Protein 3MKC (pdb70)

Secondary structure (DSSP, 8-state):
-PPP-TT-PPEEEEEEEEEEE--EEEEEEEEEETTS-EEEEEE-S-HHHHHHHHTPPP-BTTB--TTTTTTTS-TT-HHHHHH--GGGTTT--TT--HHHHH--HHHHHHHHHT-BHHHHTT--S-SEE--EEE---S-----HHHHHHHHHHHHHHHHHTT-S-EE-B--TT----HHHHHHHHHHHHHHH-SS---B-TT----HHHHHHHHHHTGGG--S-BBS-S-TT-HHHHHHHHHH-SS-BEE----HHHHHHHHHHTT--SEE---TTTTTHHHHHHHHH--GGGT-B-----S-HHHHHHHHHHHHHT--SS--EE--GGG---HHHHHSEE-PPP-BTTBEEPP-SSBT--EE-HHHHHT-

Foldseek 3Di:
DDDDQPLQAAWADWDWAWACDVVATWTWIWIAGPVGFIFIFTFDDDSVVLRVQQPDPQDDQQCHRLCVLRGGDGLLPLVVSLVSPRRNVVPLFPPVLNLLGVNSSLQRVQQSVFHESLVSLPFFPDQWAFAAEEFAFPDDVDDLVRRLVRCLVLLVVCVVLLRQHYEYEDDQPYPDDLVSVLVSLVSNLVSNDLRHAYADPANDAALVSLLVSQQVNVVSVHQAYHNSHDQVPLQSLLVSVVRHPGQYEHALTAALVVLVCSVVRSVGQEYADASSNHNHLSRLQVNQVCVVSNHFYHDDDHAQNRQLSQRSCCRNRGDDRHHYHHDPVRDDDVRNVAFKDDHFDQHSSIGGDDNGGRSPIDGDVVVRVVD

Sequence (371 aa):
SLALNPAVAPIKSIEFIPVNYQSQNTVVVKVTDENGVYGLGEADGSPDAILAYANIETEHKWLTNITEKAIGRLPIEINAIWDAYDATQWQGRGLGFALSGIDALYDLAGKQLGVPAYQLLGGTNKDKVHPYLTLYPAIPDASLDVAIKGYAPLLEKAKAHNIRAVKVCVPIKADWSTKEVAYYLRELRGILGHDTDVDYLYRFTDWYEVARLLNSIEDLELYFAEATLQHDDLSGHAKLVENTRSRICGAESTTRFEAEEWITKGKVHLLQSDYNRCGGLTELRRITEATANNVQVPHNWKTGITSAAAIHYQFAVGNAPYFEYVHPEFCDGELRKYLVTPEAELVDGGFAKPTAPGLGIDLNQEFLASL

B-factor: mean 20.24, std 7.02, range [6.52, 41.05]

Structure (mmCIF, N/CA/C/O backbone):
data_3MKC
#
_entry.id   3MKC
#
_cell.length_a   134.838
_cell.length_b   134.838
_cell.length_c   94.323
_cell.angle_alpha   90.00
_cell.angle_beta   90.00
_cell.angle_gamma   90.00
#
_symmetry.space_group_name_H-M   'I 4 2 2'
#
loop_
_entity.id
_entity.type
_entity.pdbx_description
1 polymer racemase
2 water water
#
loop_
_atom_site.group_PDB
_atom_site.id
_atom_site.type_symbol
_atom_site.label_atom_id
_atom_site.label_alt_id
_atom_site.label_comp_id
_atom_site.label_asym_id
_atom_site.label_entity_id
_atom_site.label_seq_id
_atom_site.pdbx_PDB_ins_code
_atom_site.Cartn_x
_atom_site.Cartn_y
_atom_site.Cartn_z
_atom_site.occupancy
_atom_site.B_iso_or_equiv
_atom_site.auth_seq_id
_atom_site.auth_comp_id
_atom_site.auth_asym_id
_atom_site.auth_atom_id
_atom_site.pdbx_PDB_model_num
ATOM 1 N N . SER A 1 2 ? 33.997 22.989 -15.844 1.00 29.26 2 SER A N 1
ATOM 2 C CA . SER A 1 2 ? 34.596 23.733 -14.697 1.00 27.43 2 SER A CA 1
ATOM 3 C C . SER A 1 2 ? 33.685 23.669 -13.473 1.00 27.08 2 SER A C 1
ATOM 4 O O . SER A 1 2 ? 32.462 23.549 -13.604 1.00 27.48 2 SER A O 1
ATOM 6 N N . LEU A 1 3 ? 34.275 23.742 -12.283 1.00 24.36 3 LEU A N 1
ATOM 7 C CA . LEU A 1 3 ? 33.492 23.699 -11.052 1.00 24.78 3 LEU A CA 1
ATOM 8 C C . LEU A 1 3 ? 32.476 24.843 -11.000 1.00 26.35 3 LEU A C 1
ATOM 9 O O . LEU A 1 3 ? 32.734 25.941 -11.497 1.00 27.58 3 LEU A O 1
ATOM 14 N N . ALA A 1 4 ? 31.325 24.573 -10.392 1.00 26.37 4 ALA A N 1
ATOM 15 C CA . ALA A 1 4 ? 30.231 25.539 -10.276 1.00 27.40 4 ALA A CA 1
ATOM 16 C C . ALA A 1 4 ? 30.516 26.739 -9.367 1.00 27.65 4 ALA A C 1
ATOM 17 O O . ALA A 1 4 ? 31.147 26.600 -8.321 1.00 26.81 4 ALA A O 1
ATOM 19 N N . LEU A 1 5 ? 30.039 27.915 -9.769 1.00 27.42 5 LEU A N 1
ATOM 20 C CA . LEU A 1 5 ? 30.233 29.123 -8.974 1.00 27.53 5 LEU A CA 1
ATOM 21 C C . LEU A 1 5 ? 29.163 29.209 -7.889 1.00 26.92 5 LEU A C 1
ATOM 22 O O . LEU A 1 5 ? 28.069 28.658 -8.038 1.00 28.39 5 LEU A O 1
ATOM 27 N N . ASN A 1 6 ? 29.493 29.894 -6.798 1.00 25.68 6 ASN A N 1
ATOM 28 C CA . ASN A 1 6 ? 28.591 30.060 -5.662 1.00 25.01 6 ASN A CA 1
ATOM 29 C C . ASN A 1 6 ? 27.354 30.872 -6.041 1.00 25.50 6 ASN A C 1
ATOM 30 O O . ASN A 1 6 ? 27.445 32.061 -6.332 1.00 23.85 6 ASN A O 1
ATOM 35 N N . PRO A 1 7 ? 26.174 30.240 -6.017 1.00 25.05 7 PRO A N 1
ATOM 36 C CA . PRO A 1 7 ? 24.916 30.907 -6.364 1.00 25.69 7 PRO A CA 1
ATOM 37 C C . PRO A 1 7 ? 24.552 32.057 -5.428 1.00 23.54 7 PRO A C 1
ATOM 38 O O . PRO A 1 7 ? 23.823 32.966 -5.812 1.00 24.01 7 PRO A O 1
ATOM 42 N N . ALA A 1 8 ? 25.057 31.997 -4.199 1.00 22.15 8 ALA A N 1
ATOM 43 C CA . ALA A 1 8 ? 24.780 33.008 -3.183 1.00 22.15 8 ALA A CA 1
ATOM 44 C C . ALA A 1 8 ? 25.361 34.392 -3.484 1.00 21.17 8 ALA A C 1
ATOM 45 O O . ALA A 1 8 ? 24.848 35.401 -3.004 1.00 21.37 8 ALA A O 1
ATOM 47 N N . VAL A 1 9 ? 26.434 34.448 -4.260 1.00 21.59 9 VAL A N 1
ATOM 48 C CA . VAL A 1 9 ? 27.028 35.736 -4.600 1.00 21.40 9 VAL A CA 1
ATOM 49 C C . VAL A 1 9 ? 26.171 36.330 -5.708 1.00 21.45 9 VAL A C 1
ATOM 50 O O . VAL A 1 9 ? 26.482 36.196 -6.891 1.00 22.28 9 VAL A O 1
ATOM 54 N N . ALA A 1 10 ? 25.076 36.969 -5.311 1.00 21.62 10 ALA A N 1
ATOM 55 C CA . ALA A 1 10 ? 24.137 37.567 -6.259 1.00 21.85 10 ALA A CA 1
ATOM 56 C C . ALA A 1 10 ? 24.382 39.060 -6.425 1.00 21.46 10 ALA A C 1
ATOM 57 O O . ALA A 1 10 ? 24.920 39.708 -5.531 1.00 18.94 10 ALA A O 1
ATOM 59 N N . PRO A 1 11 ? 23.953 39.630 -7.565 1.00 21.17 11 PRO A N 1
ATOM 60 C CA . PRO A 1 11 ? 24.135 41.057 -7.846 1.00 20.04 11 PRO A CA 1
ATOM 61 C C . PRO A 1 11 ? 23.359 41.961 -6.905 1.00 19.45 11 PRO A C 1
ATOM 62 O O . PRO A 1 11 ? 22.325 41.574 -6.353 1.00 21.02 11 PRO A O 1
ATOM 66 N N . ILE A 1 12 ? 23.866 43.175 -6.734 1.00 18.58 12 ILE A N 1
ATOM 67 C CA . ILE A 1 12 ? 23.221 44.169 -5.889 1.00 18.79 12 ILE A CA 1
ATOM 68 C C . ILE A 1 12 ? 21.946 44.621 -6.598 1.00 19.54 12 ILE A C 1
ATOM 69 O O . ILE A 1 12 ? 21.975 44.945 -7.785 1.00 19.50 12 ILE A O 1
ATOM 74 N N . LYS A 1 13 ? 20.832 44.632 -5.875 1.00 20.76 13 LYS A N 1
ATOM 75 C CA . LYS A 1 13 ? 19.562 45.047 -6.459 1.00 22.58 13 LYS A CA 1
ATOM 76 C C . LYS A 1 13 ? 19.221 46.491 -6.104 1.00 21.67 13 LYS A C 1
ATOM 77 O O . LYS A 1 13 ? 18.709 47.243 -6.936 1.00 21.75 13 LYS A O 1
ATOM 83 N N . SER A 1 14 ? 19.504 46.881 -4.867 1.00 21.31 14 SER A N 1
ATOM 84 C CA . SER A 1 14 ? 19.200 48.237 -4.442 1.00 21.02 14 SER A CA 1
ATOM 85 C C . SER A 1 14 ? 20.115 48.741 -3.339 1.00 21.04 14 SER A C 1
ATOM 86 O O . SER A 1 14 ? 20.750 47.965 -2.623 1.00 21.74 14 SER A O 1
ATOM 89 N N . ILE A 1 15 ? 20.174 50.059 -3.218 1.00 20.60 15 ILE A N 1
ATOM 90 C CA . ILE A 1 15 ? 20.975 50.704 -2.196 1.00 19.12 15 ILE A CA 1
ATOM 91 C C . ILE A 1 15 ? 20.126 51.836 -1.648 1.00 20.29 15 ILE A C 1
ATOM 92 O O . ILE A 1 15 ? 19.761 52.774 -2.369 1.00 20.20 15 ILE A O 1
ATOM 97 N N . GLU A 1 16 ? 19.806 51.730 -0.368 1.00 20.47 16 GLU A N 1
ATOM 98 C CA . GLU A 1 16 ? 18.973 52.707 0.308 1.00 21.59 16 GLU A CA 1
ATOM 99 C C . GLU A 1 16 ? 19.704 53.452 1.417 1.00 21.12 16 GLU A C 1
ATOM 100 O O . GLU A 1 16 ? 20.364 52.850 2.267 1.00 19.69 16 GLU A O 1
ATOM 106 N N . PHE A 1 17 ? 19.589 54.774 1.389 1.00 19.09 17 PHE A N 1
ATOM 107 C CA . PHE A 1 17 ? 20.201 55.617 2.403 1.00 20.39 17 PHE A CA 1
ATOM 108 C C . PHE A 1 17 ? 19.073 55.964 3.366 1.00 20.47 17 PHE A C 1
ATOM 109 O O . PHE A 1 17 ? 18.081 56.576 2.979 1.00 22.42 17 PHE A O 1
ATOM 117 N N . ILE A 1 18 ? 19.232 55.568 4.623 1.00 21.39 18 ILE A N 1
ATOM 118 C CA . ILE A 1 18 ? 18.197 55.781 5.621 1.00 20.81 18 ILE A CA 1
ATOM 119 C C . ILE A 1 18 ? 18.559 56.732 6.743 1.00 21.09 18 ILE A C 1
ATOM 120 O O . ILE A 1 18 ? 19.239 56.355 7.694 1.00 21.75 18 ILE A O 1
ATOM 125 N N . PRO A 1 19 ? 18.099 57.985 6.650 1.00 21.52 19 PRO A N 1
ATOM 126 C CA . PRO A 1 19 ? 18.369 59.000 7.673 1.00 22.74 19 PRO A CA 1
ATOM 127 C C . PRO A 1 19 ? 17.788 58.567 9.017 1.00 23.64 19 PRO A C 1
ATOM 128 O O . PRO A 1 19 ? 16.641 58.134 9.083 1.00 24.64 19 PRO A O 1
ATOM 132 N N . VAL A 1 20 ? 18.575 58.669 10.082 1.00 23.85 20 VAL A N 1
ATOM 133 C CA . VAL A 1 20 ? 18.093 58.298 11.405 1.00 24.87 20 VAL A CA 1
ATOM 134 C C . VAL A 1 20 ? 18.384 59.426 12.387 1.00 26.79 20 VAL A C 1
ATOM 135 O O . VAL A 1 20 ? 19.542 59.755 12.649 1.00 25.89 20 VAL A O 1
ATOM 139 N N . ASN A 1 21 ? 17.322 60.021 12.924 1.00 28.85 21 ASN A N 1
ATOM 140 C CA . ASN A 1 21 ? 17.451 61.124 13.870 1.00 31.17 21 ASN A CA 1
ATOM 141 C C . ASN A 1 21 ? 16.762 60.800 15.188 1.00 30.87 21 ASN A C 1
ATOM 142 O O . ASN A 1 21 ? 15.598 60.392 15.205 1.00 31.61 21 ASN A O 1
ATOM 147 N N . TYR A 1 22 ? 17.485 60.976 16.287 1.00 30.90 22 TYR A N 1
ATOM 148 C CA . TYR A 1 22 ? 16.933 60.722 17.612 1.00 31.08 22 TYR A CA 1
ATOM 149 C C . TYR A 1 22 ? 16.738 62.056 18.321 1.00 32.80 22 TYR A C 1
ATOM 150 O O . TYR A 1 22 ? 17.657 62.872 18.382 1.00 33.94 22 TYR A O 1
ATOM 159 N N . GLN A 1 23 ? 15.545 62.278 18.861 1.00 34.44 23 GLN A N 1
ATOM 160 C CA . GLN A 1 23 ? 15.255 63.524 19.559 1.00 35.16 23 GLN A CA 1
ATOM 161 C C . GLN A 1 23 ? 15.234 63.320 21.070 1.00 35.80 23 GLN A C 1
ATOM 162 O O . GLN A 1 23 ? 16.166 63.719 21.773 1.00 36.55 23 GLN A O 1
ATOM 164 N N . SER A 1 28 ? 22.471 66.751 19.284 1.00 33.47 28 SER A N 1
ATOM 165 C CA . SER A 1 28 ? 21.574 65.886 18.520 1.00 35.12 28 SER A CA 1
ATOM 166 C C . SER A 1 28 ? 22.325 64.683 17.945 1.00 34.08 28 SER A C 1
ATOM 167 O O . SER A 1 28 ? 23.401 64.835 17.359 1.00 35.24 28 SER A O 1
ATOM 169 N N . GLN A 1 29 ? 21.747 63.496 18.119 1.00 33.05 29 GLN A N 1
ATOM 170 C CA . GLN A 1 29 ? 22.341 62.251 17.637 1.00 30.74 29 GLN A CA 1
ATOM 171 C C . GLN A 1 29 ? 21.671 61.820 16.349 1.00 28.45 29 GLN A C 1
ATOM 172 O O . GLN A 1 29 ? 20.448 61.866 16.227 1.00 28.03 29 GLN A O 1
ATOM 178 N N . ASN A 1 30 ? 22.468 61.374 15.390 1.00 25.46 30 ASN A N 1
ATOM 179 C CA . ASN A 1 30 ? 21.905 60.931 14.138 1.00 22.10 30 ASN A CA 1
ATOM 180 C C . ASN A 1 30 ? 22.928 60.177 13.318 1.00 20.82 30 ASN A C 1
ATOM 181 O O . ASN A 1 30 ? 24.116 60.147 13.640 1.00 20.00 30 ASN A O 1
ATOM 186 N N . THR A 1 31 ? 22.444 59.549 12.259 1.00 18.98 31 THR A N 1
ATOM 187 C CA . THR A 1 31 ? 23.301 58.816 11.363 1.00 18.51 31 THR A CA 1
ATOM 188 C C . THR A 1 31 ? 22.525 58.553 10.086 1.00 19.05 31 THR A C 1
ATOM 189 O O . THR A 1 31 ? 21.355 58.938 9.952 1.00 19.04 31 THR A O 1
ATOM 193 N N . VAL A 1 32 ? 23.191 57.918 9.138 1.00 17.22 32 VAL A N 1
ATOM 194 C CA . VAL A 1 32 ? 22.562 57.584 7.887 1.00 17.56 32 VAL A CA 1
ATOM 195 C C . VAL A 1 32 ? 22.898 56.137 7.612 1.00 17.89 32 VAL A C 1
ATOM 196 O O . VAL A 1 32 ? 24.023 55.810 7.241 1.00 18.78 32 VAL A O 1
ATOM 200 N N . VAL A 1 33 ? 21.926 55.262 7.829 1.00 17.67 33 VAL A N 1
ATOM 201 C CA . VAL A 1 33 ? 22.145 53.849 7.582 1.00 17.79 33 VAL A CA 1
ATOM 202 C C . VAL A 1 33 ? 22.141 53.596 6.088 1.00 19.05 33 VAL A C 1
ATOM 203 O O . VAL A 1 33 ? 21.320 54.152 5.359 1.00 20.92 33 VAL A O 1
ATOM 207 N N . VAL A 1 34 ? 23.079 52.779 5.629 1.00 18.23 34 VAL A N 1
ATOM 208 C CA . VAL A 1 34 ? 23.142 52.425 4.226 1.00 18.40 34 VAL A CA 1
ATOM 209 C C . VAL A 1 34 ? 22.815 50.939 4.125 1.00 20.38 34 VAL A C 1
ATOM 210 O O . VAL A 1 34 ? 23.537 50.099 4.665 1.00 21.10 34 VAL A O 1
ATOM 214 N N . LYS A 1 35 ? 21.723 50.619 3.440 1.00 19.94 35 LYS A N 1
ATOM 215 C CA . LYS A 1 35 ? 21.306 49.234 3.277 1.00 20.90 35 LYS A CA 1
ATOM 216 C C . LYS A 1 35 ? 21.446 48.804 1.820 1.00 21.00 35 LYS A C 1
ATOM 217 O O . LYS A 1 35 ? 20.766 49.336 0.938 1.00 20.82 35 LYS A O 1
ATOM 223 N N . VAL A 1 36 ? 22.338 47.849 1.568 1.00 20.69 36 VAL A N 1
ATOM 224 C CA . VAL A 1 36 ? 22.552 47.334 0.220 1.00 19.64 36 VAL A CA 1
ATOM 225 C C . VAL A 1 36 ? 21.911 45.949 0.165 1.00 20.68 36 VAL A C 1
ATOM 226 O O . VAL A 1 36 ? 22.296 45.045 0.903 1.00 21.16 36 VAL A O 1
ATOM 230 N N . THR A 1 37 ? 20.932 45.793 -0.716 1.00 20.39 37 THR A N 1
ATOM 231 C CA . THR A 1 37 ? 20.213 44.535 -0.845 1.00 20.53 37 THR A CA 1
ATOM 232 C C . THR A 1 37 ? 20.507 43.830 -2.160 1.00 20.52 37 THR A C 1
ATOM 233 O O . THR A 1 37 ? 20.558 44.471 -3.208 1.00 19.84 37 THR A O 1
ATOM 237 N N . ASP A 1 38 ? 20.705 42.515 -2.113 1.00 20.36 38 ASP A N 1
ATOM 238 C CA . ASP A 1 38 ? 20.974 41.783 -3.346 1.00 21.59 38 ASP A CA 1
ATOM 239 C C . ASP A 1 38 ? 19.676 41.237 -3.931 1.00 21.39 38 ASP A C 1
ATOM 240 O O . ASP A 1 38 ? 18.607 41.399 -3.346 1.00 21.03 38 ASP A O 1
ATOM 245 N N . GLU A 1 39 ? 19.774 40.590 -5.084 1.00 22.40 39 GLU A N 1
ATOM 246 C CA . GLU A 1 39 ? 18.598 40.066 -5.762 1.00 24.84 39 GLU A CA 1
ATOM 247 C C . GLU A 1 39 ? 17.902 38.927 -5.047 1.00 25.38 39 GLU A C 1
ATOM 248 O O . GLU A 1 39 ? 16.825 38.509 -5.461 1.00 28.07 39 GLU A O 1
ATOM 254 N N . ASN A 1 40 ? 18.508 38.421 -3.980 1.00 26.11 40 ASN A N 1
ATOM 255 C CA . ASN A 1 40 ? 17.901 37.337 -3.219 1.00 25.71 40 ASN A CA 1
ATOM 256 C C . ASN A 1 40 ? 17.306 37.856 -1.919 1.00 25.63 40 ASN A C 1
ATOM 257 O O . ASN A 1 40 ? 16.762 37.087 -1.130 1.00 27.60 40 ASN A O 1
ATOM 262 N N . GLY A 1 41 ? 17.411 39.162 -1.696 1.00 24.99 41 GLY A N 1
ATOM 263 C CA . GLY A 1 41 ? 16.863 39.751 -0.485 1.00 23.83 41 GLY A CA 1
ATOM 264 C C . GLY A 1 41 ? 17.840 39.876 0.670 1.00 22.71 41 GLY A C 1
ATOM 265 O O . GLY A 1 41 ? 17.492 40.391 1.732 1.00 24.72 41 GLY A O 1
ATOM 266 N N . VAL A 1 42 ? 19.061 39.394 0.481 1.00 22.29 42 VAL A N 1
ATOM 267 C CA . VAL A 1 42 ? 20.068 39.490 1.530 1.00 20.80 42 VAL A CA 1
ATOM 268 C C . VAL A 1 42 ? 20.584 40.920 1.511 1.00 20.18 42 VAL A C 1
ATOM 269 O O . VAL A 1 42 ? 20.716 41.515 0.444 1.00 20.61 42 VAL A O 1
ATOM 273 N N . TYR A 1 43 ? 20.872 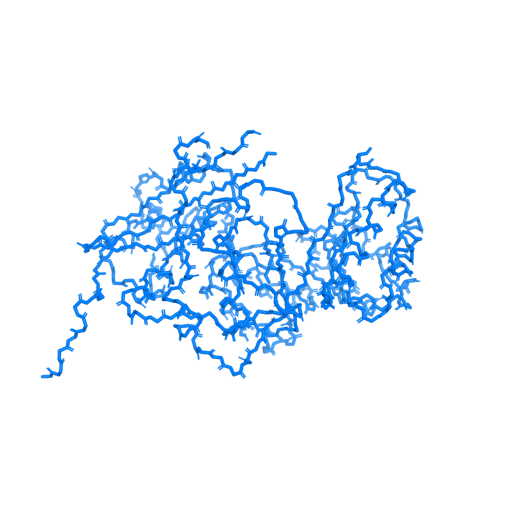41.479 2.680 1.00 20.60 43 TYR A N 1
ATOM 274 C CA . TYR A 1 43 ? 21.362 42.852 2.722 1.00 20.73 43 TYR A CA 1
ATOM 275 C C . TYR A 1 43 ? 22.546 43.076 3.657 1.00 19.70 43 TYR A C 1
ATOM 276 O O . TYR A 1 43 ? 22.829 42.265 4.544 1.00 19.05 43 TYR A O 1
ATOM 285 N N . GLY A 1 44 ? 23.243 44.182 3.418 1.00 19.68 44 GLY A N 1
ATOM 286 C CA . GLY A 1 44 ? 24.392 44.561 4.214 1.00 18.59 44 GLY A CA 1
ATOM 287 C C . GLY A 1 44 ? 24.141 45.949 4.771 1.00 18.10 44 GLY A C 1
ATOM 288 O O . GLY A 1 44 ? 23.507 46.786 4.118 1.00 18.63 44 GLY A O 1
ATOM 289 N N . LEU A 1 45 ? 24.648 46.199 5.970 1.00 16.49 45 LEU A N 1
ATOM 290 C CA . LEU A 1 45 ? 24.453 47.475 6.632 1.00 16.45 45 LEU A CA 1
ATOM 291 C C . LEU A 1 45 ? 25.750 48.239 6.850 1.00 16.39 45 LEU A C 1
ATOM 292 O O . LEU A 1 45 ? 26.756 47.670 7.264 1.00 17.15 45 LEU A O 1
ATOM 297 N N . GLY A 1 46 ? 25.701 49.534 6.564 1.00 16.27 46 GLY A N 1
ATOM 298 C CA . GLY A 1 46 ? 26.849 50.399 6.757 1.00 15.31 46 GLY A CA 1
ATOM 299 C C . GLY A 1 46 ? 26.273 51.728 7.187 1.00 15.21 46 GLY A C 1
ATOM 300 O O . GLY A 1 46 ? 25.062 51.848 7.335 1.00 15.30 46 GLY A O 1
ATOM 301 N N . GLU A 1 47 ? 27.110 52.727 7.425 1.00 16.70 47 GLU A N 1
ATOM 302 C CA . GLU A 1 47 ? 26.573 54.025 7.785 1.00 16.93 47 GLU A CA 1
ATOM 303 C C . GLU A 1 47 ? 27.533 55.121 7.351 1.00 17.49 47 GLU A C 1
ATOM 304 O O . GLU A 1 47 ? 28.749 54.909 7.290 1.00 15.88 47 GLU A O 1
ATOM 310 N N . ALA A 1 48 ? 26.966 56.276 7.018 1.00 16.71 48 ALA A N 1
ATOM 311 C CA . ALA A 1 48 ? 27.735 57.422 6.554 1.00 16.06 48 ALA A CA 1
ATOM 312 C C . ALA A 1 48 ? 27.632 58.609 7.502 1.00 15.18 48 ALA A C 1
ATOM 313 O O . ALA A 1 48 ? 26.593 58.831 8.128 1.00 13.22 48 ALA A O 1
ATOM 315 N N . ASP A 1 49 ? 28.715 59.376 7.603 1.00 14.85 49 ASP A N 1
ATOM 316 C CA . ASP A 1 49 ? 28.732 60.553 8.464 1.00 14.23 49 ASP A CA 1
ATOM 317 C C . ASP A 1 49 ? 28.115 61.720 7.683 1.00 14.65 49 ASP A C 1
ATOM 318 O O . ASP A 1 49 ? 27.802 61.575 6.498 1.00 13.89 49 ASP A O 1
ATOM 323 N N . GLY A 1 50 ? 27.933 62.855 8.356 1.00 14.57 50 GLY A N 1
ATOM 324 C CA . GLY A 1 50 ? 27.365 64.036 7.720 1.00 15.97 50 GLY A CA 1
ATOM 325 C C . GLY A 1 50 ? 25.900 64.288 8.043 1.00 17.08 50 GLY A C 1
ATOM 326 O O . GLY A 1 50 ? 25.199 63.400 8.536 1.00 17.04 50 GLY A O 1
ATOM 327 N N . SER A 1 51 ? 25.431 65.502 7.770 1.00 16.51 51 SER A N 1
ATOM 328 C CA . SER A 1 51 ? 24.033 65.838 8.022 1.00 15.77 51 SER A CA 1
ATOM 329 C C . SER A 1 51 ? 23.182 64.841 7.242 1.00 14.79 51 SER A C 1
ATOM 330 O O . SER A 1 51 ? 23.272 64.757 6.020 1.00 15.01 51 SER A O 1
ATOM 333 N N . PRO A 1 52 ? 22.347 64.064 7.946 1.00 16.30 52 PRO A N 1
ATOM 334 C CA . PRO A 1 52 ? 21.496 63.070 7.281 1.00 16.95 52 PRO A CA 1
ATOM 335 C C . PRO A 1 52 ? 20.741 63.587 6.059 1.00 17.23 52 PRO A C 1
ATOM 336 O O . PRO A 1 52 ? 20.711 62.927 5.025 1.00 17.98 52 PRO A O 1
ATOM 340 N N . ASP A 1 53 ? 20.143 64.768 6.173 1.00 19.15 53 ASP A N 1
ATOM 341 C CA . ASP A 1 53 ? 19.387 65.333 5.060 1.00 20.68 53 ASP A CA 1
ATOM 342 C C . ASP A 1 53 ? 20.260 65.697 3.861 1.00 20.61 53 ASP A C 1
ATOM 343 O O . ASP A 1 53 ? 19.826 65.579 2.716 1.00 19.25 53 ASP A O 1
ATOM 348 N N . ALA A 1 54 ? 21.493 66.127 4.120 1.00 19.76 54 ALA A N 1
ATOM 349 C CA . ALA A 1 54 ? 22.405 66.475 3.036 1.00 17.90 54 ALA A CA 1
ATOM 350 C C . ALA A 1 54 ? 22.866 65.184 2.372 1.00 16.84 54 ALA A C 1
ATOM 351 O O . ALA A 1 54 ? 22.952 65.095 1.151 1.00 17.18 54 ALA A O 1
ATOM 353 N N . ILE A 1 55 ? 23.140 64.170 3.187 1.00 16.73 55 ILE A N 1
ATOM 354 C CA . ILE A 1 55 ? 23.579 62.882 2.662 1.00 15.39 55 ILE A CA 1
ATOM 355 C C . ILE A 1 55 ? 22.489 62.241 1.805 1.00 15.36 55 ILE A C 1
ATOM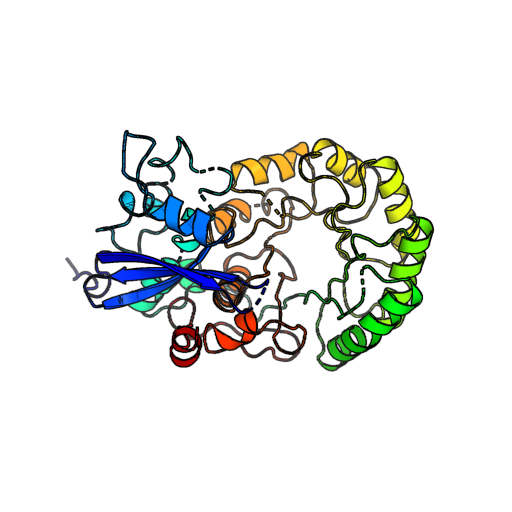 356 O O . ILE A 1 55 ? 22.758 61.748 0.708 1.00 15.51 55 ILE A O 1
ATOM 361 N N . LEU A 1 56 ? 21.257 62.242 2.305 1.00 16.50 56 LEU A N 1
ATOM 362 C CA . LEU A 1 56 ? 20.151 61.662 1.548 1.00 17.62 56 LEU A CA 1
ATOM 363 C C . LEU A 1 56 ? 20.014 62.360 0.193 1.00 16.56 56 LEU A C 1
ATOM 364 O O . LEU A 1 56 ? 19.843 61.708 -0.839 1.00 16.91 56 LEU A O 1
ATOM 369 N N . ALA A 1 57 ? 20.098 63.690 0.194 1.00 16.91 57 ALA A N 1
ATOM 370 C CA . ALA A 1 57 ? 19.968 64.443 -1.054 1.00 17.28 57 ALA A CA 1
ATOM 371 C C . ALA A 1 57 ? 21.085 64.070 -2.020 1.00 17.81 57 ALA A C 1
ATOM 372 O O . ALA A 1 57 ? 20.851 63.861 -3.210 1.00 16.37 57 ALA A O 1
ATOM 374 N N . TYR A 1 58 ? 22.304 63.977 -1.499 1.00 18.95 58 TYR A N 1
ATOM 375 C CA . TYR A 1 58 ? 23.446 63.632 -2.333 1.00 17.83 58 TYR A CA 1
ATOM 376 C C . TYR A 1 58 ? 23.257 62.252 -2.950 1.00 17.98 58 TYR A C 1
ATOM 377 O O . TYR A 1 58 ? 23.576 62.027 -4.121 1.00 17.67 58 TYR A O 1
ATOM 386 N N . ALA A 1 59 ? 22.733 61.333 -2.149 1.00 19.00 59 ALA A N 1
ATOM 387 C CA . ALA A 1 59 ? 22.514 59.964 -2.585 1.00 19.81 59 ALA A CA 1
ATOM 388 C C . ALA A 1 59 ? 21.406 59.846 -3.622 1.00 20.77 59 ALA A C 1
ATOM 389 O O . ALA A 1 59 ? 21.285 58.820 -4.283 1.00 21.88 59 ALA A O 1
ATOM 391 N N . ASN A 1 60 ? 20.608 60.897 -3.772 1.00 21.33 60 ASN A N 1
ATOM 392 C CA . ASN A 1 60 ? 19.508 60.873 -4.728 1.00 21.18 60 ASN A CA 1
ATOM 393 C C . ASN A 1 60 ? 19.640 61.832 -5.910 1.00 21.83 60 ASN A C 1
ATOM 394 O O . ASN A 1 60 ? 18.657 62.115 -6.597 1.00 20.45 60 ASN A O 1
ATOM 399 N N . ILE A 1 61 ? 20.847 62.326 -6.160 1.00 21.05 61 ILE A N 1
ATOM 400 C CA . ILE A 1 61 ? 21.050 63.242 -7.277 1.00 20.85 61 ILE A CA 1
ATOM 401 C C . ILE A 1 61 ? 20.975 62.518 -8.614 1.00 21.92 61 ILE A C 1
ATOM 402 O O . ILE A 1 61 ? 21.164 61.299 -8.687 1.00 22.44 61 ILE A O 1
ATOM 407 N N . GLU A 1 62 ? 20.684 63.274 -9.669 1.00 21.20 62 GLU A N 1
ATOM 408 C CA . GLU A 1 62 ? 20.590 62.706 -11.003 1.00 22.15 62 GLU A CA 1
ATOM 409 C C . GLU A 1 62 ? 21.935 62.780 -11.708 1.00 21.75 62 GLU A C 1
ATOM 410 O O . GLU A 1 62 ? 22.641 63.785 -11.615 1.00 20.73 62 GLU A O 1
ATOM 416 N N . THR A 1 63 ? 22.271 61.707 -12.415 1.00 21.78 63 THR A N 1
ATOM 417 C CA . THR A 1 63 ? 23.517 61.606 -13.161 1.00 21.93 63 THR A CA 1
ATOM 418 C C . THR A 1 63 ? 23.546 62.618 -14.307 1.00 23.00 63 THR A C 1
ATOM 419 O O . THR A 1 63 ? 22.577 62.744 -15.053 1.00 23.67 63 THR A O 1
ATOM 423 N N . GLU A 1 64 ? 24.659 63.336 -14.445 1.00 21.60 64 GLU A N 1
ATOM 424 C CA . GLU A 1 64 ? 24.784 64.341 -15.498 1.00 22.48 64 GLU A CA 1
ATOM 425 C C . GLU A 1 64 ? 25.857 64.027 -16.533 1.00 22.64 64 GLU A C 1
ATOM 426 O O . GLU A 1 64 ? 25.615 64.109 -17.736 1.00 22.47 64 GLU A O 1
ATOM 432 N N . HIS A 1 65 ? 27.054 63.687 -16.070 1.00 21.87 65 HIS A N 1
ATOM 433 C CA . HIS A 1 65 ? 28.128 63.360 -16.988 1.00 20.54 65 HIS A CA 1
ATOM 434 C C . HIS A 1 65 ? 29.057 62.322 -16.397 1.00 21.04 65 HIS A C 1
ATOM 435 O O . HIS A 1 65 ? 28.822 61.827 -15.295 1.00 20.51 65 HIS A O 1
ATOM 442 N N . LYS A 1 66 ? 30.110 61.997 -17.134 1.00 20.00 66 LYS A N 1
ATOM 443 C CA . LYS A 1 66 ? 31.056 60.975 -16.719 1.00 21.23 66 LYS A CA 1
ATOM 444 C C . LYS A 1 66 ? 31.534 61.062 -15.280 1.00 20.57 66 LYS A C 1
ATOM 445 O O . LYS A 1 66 ? 31.670 60.042 -14.608 1.00 19.38 66 LYS A O 1
ATOM 451 N N . TRP A 1 67 ? 31.786 62.275 -14.810 1.00 19.96 67 TRP A N 1
ATOM 452 C CA . TRP A 1 67 ? 32.292 62.464 -13.455 1.00 19.34 67 TRP A CA 1
ATOM 453 C C . TRP A 1 67 ? 31.256 62.932 -12.438 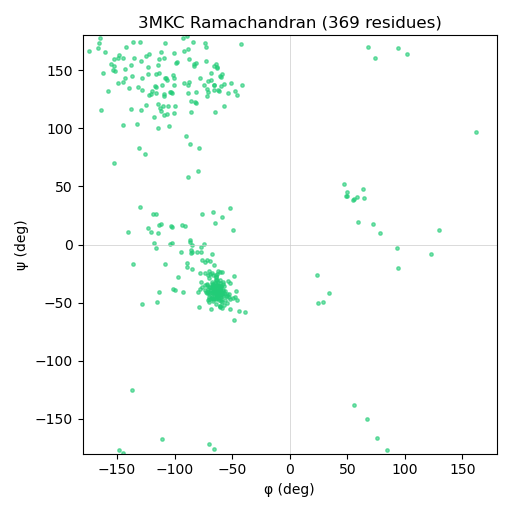1.00 18.37 67 TRP A C 1
ATOM 454 O O . TRP A 1 67 ? 31.589 63.149 -11.272 1.00 15.56 67 TRP A O 1
ATOM 465 N N . LEU A 1 68 ? 30.006 63.084 -12.876 1.00 17.23 68 LEU A N 1
ATOM 466 C CA . LEU A 1 68 ? 28.930 63.519 -11.988 1.00 16.87 68 LEU A CA 1
ATOM 467 C C . LEU A 1 68 ? 27.806 62.494 -12.086 1.00 18.12 68 LEU A C 1
ATOM 468 O O . LEU A 1 68 ? 26.792 62.707 -12.744 1.00 17.98 68 LEU A O 1
ATOM 473 N N . THR A 1 69 ? 28.012 61.376 -11.405 1.00 18.17 69 THR A N 1
ATOM 474 C CA . THR A 1 69 ? 27.075 60.271 -11.416 1.00 18.19 69 THR A CA 1
ATOM 475 C C . THR A 1 69 ? 26.463 60.050 -10.040 1.00 17.11 69 THR A C 1
ATOM 476 O O . THR A 1 69 ? 27.052 60.416 -9.023 1.00 15.41 69 THR A O 1
ATOM 480 N N . ASN A 1 70 ? 25.269 59.469 -10.005 1.00 16.72 70 ASN A N 1
ATOM 481 C CA . ASN A 1 70 ? 24.645 59.166 -8.731 1.00 15.78 70 ASN A CA 1
ATOM 482 C C . ASN A 1 70 ? 25.574 58.098 -8.135 1.00 16.34 70 ASN A C 1
ATOM 483 O O . ASN A 1 70 ? 26.018 57.199 -8.848 1.00 17.43 70 ASN A O 1
ATOM 488 N N . ILE A 1 71 ? 25.870 58.203 -6.842 1.00 17.30 71 ILE A N 1
ATOM 489 C CA . ILE A 1 71 ? 26.795 57.278 -6.182 1.00 19.00 71 ILE A CA 1
ATOM 490 C C . ILE A 1 71 ? 26.424 55.795 -6.266 1.00 19.26 71 ILE A C 1
ATOM 491 O O . ILE A 1 71 ? 27.289 54.943 -6.491 1.00 18.93 71 ILE A O 1
ATOM 496 N N . THR A 1 72 ? 25.145 55.485 -6.101 1.00 18.97 72 THR A N 1
ATOM 497 C CA . THR A 1 72 ? 24.707 54.093 -6.130 1.00 18.41 72 THR A CA 1
ATOM 498 C C . THR A 1 72 ? 24.691 53.465 -7.515 1.00 18.62 72 THR A C 1
ATOM 499 O O . THR A 1 72 ? 24.794 52.252 -7.648 1.00 19.86 72 THR A O 1
ATOM 503 N N . GLU A 1 73 ? 24.570 54.292 -8.547 1.00 20.42 73 GLU A N 1
ATOM 504 C CA . GLU A 1 73 ? 24.490 53.796 -9.912 1.00 21.19 73 GLU A CA 1
ATOM 505 C C . GLU A 1 73 ? 25.557 52.785 -10.313 1.00 21.21 73 GLU A C 1
ATOM 506 O O . GLU A 1 73 ? 25.247 51.750 -10.905 1.00 20.85 73 GLU A O 1
ATOM 512 N N . LYS A 1 74 ? 26.813 53.065 -9.988 1.00 19.68 74 LYS A N 1
ATOM 513 C CA . LYS A 1 74 ? 27.884 52.154 -10.369 1.00 20.41 74 LYS A CA 1
ATOM 514 C C . LYS A 1 74 ? 28.018 50.897 -9.514 1.00 20.43 74 LYS A C 1
ATOM 515 O O . LYS A 1 74 ? 28.864 50.049 -9.792 1.00 21.89 74 LYS A O 1
ATOM 521 N N . ALA A 1 75 ? 27.181 50.776 -8.487 1.00 20.33 75 ALA A N 1
ATOM 522 C CA . ALA A 1 75 ? 27.194 49.619 -7.599 1.00 19.14 75 ALA A CA 1
ATOM 523 C C . ALA A 1 75 ? 26.057 48.661 -7.958 1.00 19.90 75 ALA A C 1
ATOM 524 O O . ALA A 1 75 ? 26.222 47.444 -7.914 1.00 21.23 75 ALA A O 1
ATOM 526 N N . ILE A 1 76 ? 24.904 49.219 -8.313 1.00 21.00 76 ILE A N 1
ATOM 527 C CA . ILE A 1 76 ? 23.747 48.412 -8.688 1.00 21.68 76 ILE A CA 1
ATOM 528 C C . ILE A 1 76 ? 24.110 47.427 -9.798 1.00 21.00 76 ILE A C 1
ATOM 529 O O . ILE A 1 76 ? 24.698 47.806 -10.814 1.00 21.88 76 ILE A O 1
ATOM 534 N N . GLY A 1 77 ? 23.761 46.163 -9.598 1.00 20.76 77 GLY A N 1
ATOM 535 C CA . GLY A 1 77 ? 24.053 45.150 -10.596 1.00 19.84 77 GLY A CA 1
ATOM 536 C C . GLY A 1 77 ? 25.355 44.401 -10.383 1.00 19.82 77 GLY A C 1
ATOM 537 O O . GLY A 1 77 ? 25.529 43.300 -10.906 1.00 20.68 77 GLY A O 1
ATOM 538 N N . ARG A 1 78 ? 26.264 44.983 -9.606 1.00 17.26 78 ARG A N 1
ATOM 539 C CA . ARG A 1 78 ? 27.564 44.366 -9.353 1.00 17.48 78 ARG A CA 1
ATOM 540 C C . ARG A 1 78 ? 27.511 43.292 -8.271 1.00 16.92 78 ARG A C 1
ATOM 541 O O . ARG A 1 78 ? 26.618 43.290 -7.422 1.00 17.79 78 ARG A O 1
ATOM 549 N N . LEU A 1 79 ? 28.470 42.370 -8.317 1.00 18.45 79 LEU A N 1
ATOM 550 C CA . LEU A 1 79 ? 28.553 41.307 -7.322 1.00 18.78 79 LEU A CA 1
ATOM 551 C C . LEU A 1 79 ? 29.268 41.917 -6.117 1.00 19.21 79 LEU A C 1
ATOM 552 O O . LEU A 1 79 ? 30.385 42.419 -6.245 1.00 18.72 79 LEU A O 1
ATOM 557 N N . PRO A 1 80 ? 28.626 41.884 -4.936 1.00 18.70 80 PRO A N 1
ATOM 558 C CA . PRO A 1 80 ? 29.110 42.417 -3.656 1.00 18.08 80 PRO A CA 1
ATOM 559 C C . PRO A 1 80 ? 30.532 42.025 -3.270 1.00 17.93 80 PRO A C 1
ATOM 560 O O . PRO A 1 80 ? 31.200 42.751 -2.529 1.00 16.16 80 PRO A O 1
ATOM 564 N N . ILE A 1 81 ? 30.986 40.878 -3.767 1.00 16.20 81 ILE A N 1
ATOM 565 C CA . ILE A 1 81 ? 32.321 40.381 -3.468 1.00 17.73 81 ILE A CA 1
ATOM 566 C C . ILE A 1 81 ? 33.445 41.239 -4.067 1.00 17.16 81 ILE A C 1
ATOM 567 O O . ILE A 1 81 ? 34.558 41.242 -3.551 1.00 18.03 81 ILE A O 1
ATOM 572 N N . GLU A 1 82 ? 33.159 41.969 -5.142 1.00 16.37 82 GLU A N 1
ATOM 573 C CA . GLU A 1 82 ? 34.177 42.813 -5.774 1.00 17.04 82 GLU A CA 1
ATOM 574 C C . GLU A 1 82 ? 34.172 44.196 -5.128 1.00 16.38 82 GLU A C 1
ATOM 575 O O . GLU A 1 82 ? 33.994 45.212 -5.802 1.00 15.34 82 GLU A O 1
ATOM 581 N N . ILE A 1 83 ? 34.386 44.229 -3.820 1.00 15.52 83 ILE A N 1
ATOM 582 C CA . ILE A 1 83 ? 34.367 45.483 -3.082 1.00 15.61 83 ILE A CA 1
ATOM 583 C C . ILE A 1 83 ? 35.379 46.505 -3.565 1.00 14.49 83 ILE A C 1
ATOM 584 O O . ILE A 1 83 ? 35.061 47.685 -3.681 1.00 15.71 83 ILE A O 1
ATOM 589 N N . ASN A 1 84 ? 36.593 46.051 -3.847 1.00 15.08 84 ASN A N 1
ATOM 590 C CA . ASN A 1 84 ? 37.655 46.937 -4.307 1.00 14.64 84 ASN A CA 1
ATOM 591 C C . ASN A 1 84 ? 37.315 47.574 -5.654 1.00 14.65 84 ASN A C 1
ATOM 592 O O . ASN A 1 84 ? 37.522 48.773 -5.858 1.00 13.55 84 ASN A O 1
ATOM 597 N N . ALA A 1 85 ? 36.794 46.763 -6.569 1.00 13.53 85 ALA A N 1
ATOM 598 C CA . ALA A 1 85 ? 36.438 47.249 -7.897 1.00 12.08 85 ALA A CA 1
ATOM 599 C C . ALA A 1 85 ? 35.235 48.188 -7.862 1.00 12.51 85 ALA A C 1
ATOM 600 O O . ALA A 1 85 ? 35.194 49.175 -8.591 1.00 12.94 85 ALA A O 1
ATOM 602 N N . ILE A 1 86 ? 34.252 47.882 -7.022 1.00 13.06 86 ILE A N 1
ATOM 603 C CA . ILE A 1 86 ? 33.069 48.732 -6.922 1.00 12.41 86 ILE A CA 1
ATOM 604 C C . ILE A 1 86 ? 33.480 50.085 -6.339 1.00 11.66 86 ILE A C 1
ATOM 605 O O . ILE A 1 86 ? 32.972 51.129 -6.740 1.00 13.24 86 ILE A O 1
ATOM 610 N N . TRP A 1 87 ? 34.412 50.054 -5.394 1.00 12.41 87 TRP A N 1
ATOM 611 C CA . TRP A 1 87 ? 34.919 51.273 -4.769 1.00 12.17 87 TRP A CA 1
ATOM 612 C C . TRP A 1 87 ? 35.460 52.181 -5.874 1.00 11.07 87 TRP A C 1
ATOM 613 O O . TRP A 1 87 ? 35.091 53.354 -5.963 1.00 13.61 87 TRP A O 1
ATOM 624 N N . ASP A 1 88 ? 36.339 51.629 -6.708 1.00 11.45 88 ASP A N 1
ATOM 625 C CA . ASP A 1 88 ? 36.940 52.391 -7.796 1.00 11.20 88 ASP A CA 1
ATOM 626 C C . ASP A 1 88 ? 35.894 52.909 -8.770 1.00 12.27 88 ASP A C 1
ATOM 627 O O . ASP A 1 88 ? 35.996 54.038 -9.257 1.00 11.83 88 ASP A O 1
ATOM 632 N N . ALA A 1 89 ? 34.893 52.079 -9.049 1.00 12.11 89 ALA A N 1
ATOM 633 C CA . ALA A 1 89 ? 33.841 52.448 -9.989 1.00 12.57 89 ALA A CA 1
ATOM 634 C C . ALA A 1 89 ? 33.028 53.624 -9.480 1.00 11.37 89 ALA A C 1
ATOM 635 O O . ALA A 1 89 ? 32.731 54.554 -10.231 1.00 12.27 89 ALA A O 1
ATOM 645 N N . TYR A 1 91 ? 33.947 55.801 -7.064 1.00 12.38 91 TYR A N 1
ATOM 646 C CA . TYR A 1 91 ? 34.835 56.954 -6.953 1.00 11.12 91 TYR A CA 1
ATOM 647 C C . TYR A 1 91 ? 35.066 57.622 -8.309 1.00 11.56 91 TYR A C 1
ATOM 648 O O . TYR A 1 91 ? 34.921 58.833 -8.444 1.00 12.63 91 TYR A O 1
ATOM 657 N N . ASP A 1 92 ? 35.428 56.825 -9.308 1.00 12.78 92 ASP A N 1
ATOM 658 C CA . ASP A 1 92 ? 35.695 57.359 -10.636 1.00 14.17 92 ASP A CA 1
ATOM 659 C C . ASP A 1 92 ? 34.507 58.109 -11.226 1.00 12.92 92 ASP A C 1
ATOM 660 O O . ASP A 1 92 ? 34.676 59.139 -11.868 1.00 12.54 92 ASP A O 1
ATOM 665 N N . ALA A 1 93 ? 33.302 57.594 -10.999 1.00 13.12 93 ALA A N 1
ATOM 666 C CA . ALA A 1 93 ? 32.100 58.202 -11.567 1.00 13.11 93 ALA A CA 1
ATOM 667 C C . ALA A 1 93 ? 31.557 59.417 -10.829 1.00 13.69 93 ALA A C 1
ATOM 668 O O . ALA A 1 93 ? 30.635 60.075 -11.312 1.00 17.15 93 ALA A O 1
ATOM 670 N N . THR A 1 94 ? 32.135 59.736 -9.678 1.00 15.78 94 THR A N 1
ATOM 671 C CA . THR A 1 94 ? 31.654 60.856 -8.882 1.00 14.68 94 THR A CA 1
ATOM 672 C C . THR A 1 94 ? 32.723 61.913 -8.591 1.00 14.78 94 THR A C 1
ATOM 673 O O . THR A 1 94 ? 32.532 62.760 -7.726 1.00 16.63 94 THR A O 1
ATOM 677 N N . GLN A 1 95 ? 33.837 61.866 -9.310 1.00 13.92 95 GLN A N 1
ATOM 678 C CA . GLN A 1 95 ? 34.921 62.816 -9.086 1.00 15.39 95 GLN A CA 1
ATOM 679 C C . GLN A 1 95 ? 34.528 64.289 -9.091 1.00 14.27 95 GLN A C 1
ATOM 680 O O . GLN A 1 95 ? 35.124 65.093 -8.365 1.00 14.38 95 GLN A O 1
ATOM 686 N N . TRP A 1 96 ? 33.540 64.659 -9.904 1.00 13.21 96 TRP A N 1
ATOM 687 C CA . TRP A 1 96 ? 33.166 66.063 -9.970 1.00 13.30 96 TRP A CA 1
ATOM 688 C C . TRP A 1 96 ? 32.743 66.652 -8.629 1.00 13.22 96 TRP A C 1
ATOM 689 O O . TRP A 1 96 ? 32.998 67.825 -8.365 1.00 13.17 96 TRP A O 1
ATOM 700 N N . GLN A 1 97 ? 32.110 65.850 -7.777 1.00 12.87 97 GLN A N 1
ATOM 701 C CA . GLN A 1 97 ? 31.683 66.364 -6.476 1.00 13.20 97 GLN A CA 1
ATOM 702 C C . GLN A 1 97 ? 31.860 65.414 -5.298 1.00 13.30 97 GLN A C 1
ATOM 703 O O . GLN A 1 97 ? 31.354 65.685 -4.216 1.00 15.74 97 GLN A O 1
ATOM 709 N N . GLY A 1 98 ? 32.579 64.314 -5.492 1.00 15.12 98 GLY A N 1
ATOM 710 C CA . GLY A 1 98 ? 32.745 63.379 -4.392 1.00 15.46 98 GLY A CA 1
ATOM 711 C C . GLY A 1 98 ? 34.147 62.891 -4.080 1.00 14.79 98 GLY A C 1
ATOM 712 O O . GLY A 1 98 ? 34.305 61.949 -3.307 1.00 16.10 98 GLY A O 1
ATOM 721 N N . ARG A 1 100 ? 36.395 64.326 -2.327 1.00 11.57 100 ARG A N 1
ATOM 722 C CA . ARG A 1 100 ? 36.729 64.671 -0.951 1.00 10.39 100 ARG A CA 1
ATOM 723 C C . ARG A 1 100 ? 35.453 65.170 -0.287 1.00 11.63 100 ARG A C 1
ATOM 724 O O . ARG A 1 100 ? 34.427 65.345 -0.946 1.00 12.23 100 ARG A O 1
ATOM 732 N N . GLY A 1 101 ? 35.513 65.393 1.020 1.00 12.58 101 GLY A N 1
ATOM 733 C CA . GLY A 1 101 ? 34.353 65.914 1.721 1.00 11.27 101 GLY A CA 1
ATOM 734 C C . GLY A 1 101 ? 33.121 65.033 1.834 1.00 11.40 101 GLY A C 1
ATOM 735 O O . GLY A 1 101 ? 33.213 63.806 1.867 1.00 11.99 101 GLY A O 1
ATOM 736 N N . LEU A 1 102 ? 31.961 65.683 1.891 1.00 13.13 102 LEU A N 1
ATOM 737 C CA . LEU A 1 102 ? 30.672 65.004 2.057 1.00 13.84 102 LEU A CA 1
ATOM 738 C C . LEU A 1 102 ? 30.456 63.785 1.171 1.00 14.20 102 LEU A C 1
ATOM 739 O O . LEU A 1 102 ? 30.013 62.736 1.642 1.00 14.47 102 LEU A O 1
ATOM 744 N N . GLY A 1 103 ? 30.739 63.936 -0.118 1.00 12.32 103 GLY A N 1
ATOM 745 C CA . GLY A 1 103 ? 30.553 62.834 -1.040 1.00 12.74 103 GLY A CA 1
ATOM 746 C C . GLY A 1 103 ? 31.224 61.554 -0.582 1.00 12.34 103 GLY A C 1
ATOM 747 O O . GLY A 1 103 ? 30.684 60.464 -0.770 1.00 13.58 103 GLY A O 1
ATOM 756 N N . PHE A 1 105 ? 31.686 60.587 2.460 1.00 12.20 105 PHE A N 1
ATOM 757 C CA . PHE A 1 105 ? 31.004 59.973 3.596 1.00 12.78 105 PHE A CA 1
ATOM 758 C C . PHE A 1 105 ? 30.003 58.976 3.011 1.00 13.03 105 PHE A C 1
ATOM 759 O O . PHE A 1 105 ? 29.858 57.859 3.504 1.00 13.80 105 PHE A O 1
ATOM 767 N N . ALA A 1 106 ? 29.325 59.385 1.943 1.00 12.87 106 ALA A N 1
ATOM 768 C CA . ALA A 1 106 ? 28.341 58.533 1.291 1.00 12.78 106 ALA A CA 1
ATOM 769 C C . ALA A 1 106 ? 28.990 57.275 0.718 1.00 11.82 106 ALA A C 1
ATOM 770 O O . ALA A 1 106 ? 28.468 56.170 0.867 1.00 12.70 106 ALA A O 1
ATOM 772 N N . LEU A 1 107 ? 30.132 57.447 0.061 1.00 11.15 107 LEU A N 1
ATOM 773 C CA . LEU A 1 107 ? 30.829 56.311 -0.514 1.00 11.90 107 LEU A CA 1
ATOM 774 C C . LEU A 1 107 ? 31.235 55.372 0.622 1.00 11.89 107 LEU A C 1
ATOM 775 O O . LEU A 1 107 ? 31.123 54.157 0.498 1.00 14.13 107 LEU A O 1
ATOM 780 N N . SER A 1 108 ? 31.685 55.955 1.731 1.00 11.48 108 SER A N 1
ATOM 781 C CA . SER A 1 108 ? 32.113 55.194 2.903 1.00 12.00 108 SER A CA 1
ATOM 782 C C . SER A 1 108 ? 31.019 54.257 3.426 1.00 13.58 108 SER A C 1
ATOM 783 O O . SER A 1 108 ? 31.273 53.082 3.700 1.00 15.29 108 SER A O 1
ATOM 786 N N . GLY A 1 109 ? 29.809 54.784 3.574 1.00 14.33 109 GLY A N 1
ATOM 787 C CA . GLY A 1 109 ? 28.710 53.964 4.063 1.00 14.26 109 GLY A CA 1
ATOM 788 C C . GLY A 1 109 ? 28.427 52.781 3.158 1.00 14.55 109 GLY A C 1
ATOM 789 O O . GLY A 1 109 ? 28.128 51.681 3.625 1.00 14.72 109 GLY A O 1
ATOM 790 N N . ILE A 1 110 ? 28.500 52.999 1.851 1.00 15.22 110 ILE A N 1
ATOM 791 C CA . ILE A 1 110 ? 28.255 51.916 0.914 1.00 14.14 110 ILE A CA 1
ATOM 792 C C . ILE A 1 110 ? 29.373 50.876 1.019 1.00 14.17 110 ILE A C 1
ATOM 793 O O . ILE A 1 110 ? 29.108 49.680 1.014 1.00 15.31 110 ILE A O 1
ATOM 798 N N . ASP A 1 111 ? 30.622 51.328 1.129 1.00 13.05 111 ASP A N 1
ATOM 799 C CA . ASP A 1 111 ? 31.739 50.392 1.227 1.00 11.60 111 ASP A CA 1
ATOM 800 C C . ASP A 1 111 ? 31.580 49.474 2.436 1.00 11.13 111 ASP A C 1
ATOM 801 O O . ASP A 1 111 ? 31.763 48.263 2.342 1.00 13.26 111 ASP A O 1
ATOM 814 N N . ALA A 1 113 ? 28.859 48.687 3.979 1.00 15.13 113 ALA A N 1
ATOM 815 C CA . ALA A 1 113 ? 27.730 47.784 3.766 1.00 15.37 113 ALA A CA 1
ATOM 816 C C . ALA A 1 113 ? 28.072 46.608 2.851 1.00 15.54 113 ALA A C 1
ATOM 817 O O . ALA A 1 113 ? 27.448 45.549 2.934 1.00 15.05 113 ALA A O 1
ATOM 819 N N . LEU A 1 114 ? 29.053 46.786 1.972 1.00 14.95 114 LEU A N 1
ATOM 820 C CA . LEU A 1 114 ? 29.438 45.705 1.075 1.00 15.92 114 LEU A CA 1
ATOM 821 C C . LEU A 1 114 ? 30.158 44.608 1.839 1.00 15.85 114 LEU A C 1
ATOM 822 O O . LEU A 1 114 ? 30.022 43.431 1.522 1.00 14.55 114 LEU A O 1
ATOM 827 N N . TYR A 1 115 ? 30.926 44.992 2.852 1.00 16.43 115 TYR A N 1
ATOM 828 C CA . TYR A 1 115 ? 31.630 43.997 3.646 1.00 15.86 115 TYR A CA 1
ATOM 829 C C . TYR A 1 115 ? 30.610 43.152 4.398 1.00 16.30 115 TYR A C 1
ATOM 830 O O . TYR A 1 115 ? 30.797 41.952 4.581 1.00 16.97 115 TYR A O 1
ATOM 839 N N . ASP A 1 116 ? 29.522 43.784 4.828 1.00 16.37 116 ASP A N 1
ATOM 840 C CA . ASP A 1 116 ? 28.485 43.066 5.556 1.00 16.23 116 ASP A CA 1
ATOM 841 C C . ASP A 1 116 ? 27.756 42.146 4.584 1.00 17.58 116 ASP A C 1
ATOM 842 O O . ASP A 1 116 ? 27.555 40.967 4.867 1.00 17.58 116 ASP A O 1
ATOM 847 N N . LEU A 1 117 ? 27.380 42.682 3.429 1.00 16.43 117 LEU A N 1
ATOM 848 C CA . LEU A 1 117 ? 26.671 41.893 2.429 1.00 17.76 117 LEU A CA 1
ATOM 849 C C . LEU A 1 117 ? 27.511 40.744 1.871 1.00 17.06 117 LEU A C 1
ATOM 850 O O . LEU A 1 117 ? 27.062 39.598 1.853 1.00 16.70 117 LEU A O 1
ATOM 855 N N . ALA A 1 118 ? 28.730 41.043 1.425 1.00 15.92 118 ALA A N 1
ATOM 856 C CA . ALA A 1 118 ? 29.609 40.017 0.862 1.00 16.76 118 ALA A CA 1
ATOM 857 C C . ALA A 1 118 ? 29.863 38.889 1.858 1.00 17.51 118 ALA A C 1
ATOM 858 O O . ALA A 1 118 ? 29.907 37.713 1.488 1.00 17.08 118 ALA A O 1
ATOM 860 N N . GLY A 1 119 ? 30.039 39.258 3.121 1.00 17.17 119 GLY A N 1
ATOM 861 C CA . GLY A 1 119 ? 30.283 38.261 4.145 1.00 18.02 119 GLY A CA 1
ATOM 862 C C . GLY A 1 119 ? 29.064 37.381 4.333 1.00 19.42 119 GLY A C 1
ATOM 863 O O . GLY A 1 119 ? 29.173 36.157 4.410 1.00 20.94 119 GLY A O 1
ATOM 864 N N . LYS A 1 120 ? 27.893 38.001 4.408 1.00 19.58 120 LYS A N 1
ATOM 865 C CA . LYS A 1 120 ? 26.664 37.243 4.604 1.00 19.79 120 LYS A CA 1
ATOM 866 C C . LYS A 1 120 ? 26.376 36.296 3.450 1.00 20.10 120 LYS A C 1
ATOM 867 O O . LYS A 1 120 ? 25.860 35.201 3.665 1.00 21.68 120 LYS A O 1
ATOM 873 N N . GLN A 1 121 ? 26.719 36.699 2.229 1.00 19.21 121 GLN A N 1
ATOM 874 C CA . GLN A 1 121 ? 26.507 35.837 1.074 1.00 19.47 121 GLN A CA 1
ATOM 875 C C . GLN A 1 121 ? 27.442 34.630 1.167 1.00 20.04 121 GLN A C 1
ATOM 876 O O . GLN A 1 121 ? 27.034 33.489 0.943 1.00 19.97 121 GLN A O 1
ATOM 882 N N . LEU A 1 122 ? 28.702 34.892 1.506 1.00 20.23 122 LEU A N 1
ATOM 883 C CA . LEU A 1 122 ? 29.713 33.849 1.598 1.00 19.40 122 LEU A CA 1
ATOM 884 C C . LEU A 1 122 ? 29.736 33.124 2.936 1.00 19.81 122 LEU A C 1
ATOM 885 O O . LEU A 1 122 ? 30.462 32.141 3.104 1.00 19.77 122 LEU A O 1
ATOM 890 N N . GLY A 1 123 ? 28.949 33.611 3.886 1.00 19.79 123 GLY A N 1
ATOM 891 C CA . GLY A 1 123 ? 28.913 32.989 5.193 1.00 20.66 123 GLY A CA 1
ATOM 892 C C . GLY A 1 123 ? 30.243 33.085 5.916 1.00 21.63 123 GLY A C 1
ATOM 893 O O . GLY A 1 123 ? 30.672 32.134 6.566 1.00 19.92 123 GLY A O 1
ATOM 894 N N . VAL A 1 124 ? 30.905 34.233 5.794 1.00 20.71 124 VAL A N 1
ATOM 895 C CA . VAL A 1 124 ? 32.186 34.438 6.462 1.00 21.14 124 VAL A CA 1
ATOM 896 C C . VAL A 1 124 ? 32.220 35.826 7.084 1.00 19.42 124 VAL A C 1
ATOM 897 O O . VAL A 1 124 ? 31.658 36.774 6.534 1.00 19.23 124 VAL A O 1
ATOM 901 N N . PRO A 1 125 ? 32.868 35.962 8.251 1.00 19.45 125 PRO A N 1
ATOM 902 C CA . PRO A 1 125 ? 32.959 37.258 8.930 1.00 18.47 125 PRO A CA 1
ATOM 903 C C . PRO A 1 125 ? 33.730 38.258 8.081 1.00 17.57 125 PRO A C 1
ATOM 904 O O . PRO A 1 125 ? 34.591 37.876 7.290 1.00 17.26 125 PRO A O 1
ATOM 908 N N . ALA A 1 126 ? 33.417 39.534 8.256 1.00 17.22 126 ALA A N 1
ATOM 909 C CA . ALA A 1 126 ? 34.068 40.589 7.491 1.00 17.99 126 ALA A CA 1
ATOM 910 C C . ALA A 1 126 ? 35.593 40.584 7.581 1.00 18.30 126 ALA A C 1
ATOM 911 O O . ALA A 1 126 ? 36.269 40.742 6.569 1.00 18.20 126 ALA A O 1
ATOM 913 N N . TYR A 1 127 ? 36.141 40.403 8.780 1.00 16.51 127 TYR A N 1
ATOM 914 C CA . TYR A 1 127 ? 37.591 40.424 8.931 1.00 16.66 127 TYR A CA 1
ATOM 915 C C . TYR A 1 127 ? 38.313 39.370 8.090 1.00 16.42 127 TYR A C 1
ATOM 916 O O . TYR A 1 127 ? 39.491 39.537 7.755 1.00 16.22 127 TYR A O 1
ATOM 925 N N . GLN A 1 128 ? 37.622 38.294 7.721 1.00 15.04 128 GLN A N 1
ATOM 926 C CA . GLN A 1 128 ? 38.263 37.272 6.903 1.00 16.78 128 GLN A CA 1
ATOM 927 C C . GLN A 1 128 ? 38.336 37.738 5.454 1.00 16.64 128 GLN A C 1
ATOM 928 O O . GLN A 1 128 ? 39.275 37.402 4.742 1.00 19.67 128 GLN A O 1
ATOM 934 N N . LEU A 1 129 ? 37.352 38.525 5.027 1.00 17.77 129 LEU A N 1
ATOM 935 C CA . LEU A 1 129 ? 37.363 39.058 3.668 1.00 19.04 129 LEU A CA 1
ATOM 936 C C . LEU A 1 129 ? 38.495 40.085 3.581 1.00 19.71 129 LEU A C 1
ATOM 937 O O . LEU A 1 129 ? 39.030 40.339 2.505 1.00 21.76 129 LEU A O 1
ATOM 942 N N . LEU A 1 130 ? 38.857 40.672 4.719 1.00 18.22 130 LEU A N 1
ATOM 943 C CA . LEU A 1 130 ? 39.945 41.652 4.753 1.00 18.00 130 LEU A CA 1
ATOM 944 C C . LEU A 1 130 ? 41.317 40.996 4.930 1.00 18.56 130 LEU A C 1
ATOM 945 O O . LEU A 1 130 ? 42.325 41.692 5.052 1.00 18.86 130 LEU A O 1
ATOM 950 N N . GLY A 1 131 ? 41.361 39.664 4.955 1.00 16.87 131 GLY A N 1
ATOM 951 C CA . GLY A 1 131 ? 42.643 38.984 5.076 1.00 18.61 131 GLY A CA 1
ATOM 952 C C . GLY A 1 131 ? 42.842 38.033 6.243 1.00 17.51 131 GLY A C 1
ATOM 953 O O . GLY A 1 131 ? 43.847 37.326 6.302 1.00 17.23 131 GLY A O 1
ATOM 954 N N . GLY A 1 132 ? 41.895 38.006 7.173 1.00 17.63 132 GLY A N 1
ATOM 955 C CA . GLY A 1 132 ? 42.042 37.126 8.316 1.00 15.36 132 GLY A CA 1
ATOM 956 C C . GLY A 1 132 ? 42.880 37.781 9.398 1.00 15.49 132 GLY A C 1
ATOM 957 O O . GLY A 1 132 ? 43.284 38.939 9.271 1.00 15.29 132 GLY A O 1
ATOM 958 N N . THR A 1 133 ? 43.153 37.051 10.470 1.00 13.93 133 THR A N 1
ATOM 959 C CA . THR A 1 133 ? 43.936 37.617 11.555 1.00 14.60 133 THR A CA 1
ATOM 960 C C . THR A 1 133 ? 44.763 36.569 12.264 1.00 14.63 133 THR A C 1
ATOM 961 O O . THR A 1 133 ? 44.486 35.377 12.162 1.00 16.46 133 THR A O 1
ATOM 965 N N . ASN A 1 134 ? 45.783 37.030 12.982 1.00 15.64 134 ASN A N 1
ATOM 966 C CA . ASN A 1 134 ? 46.621 36.142 13.772 1.00 16.41 134 ASN A CA 1
ATOM 967 C C . ASN A 1 134 ? 46.480 36.546 15.236 1.00 18.12 134 ASN A C 1
ATOM 968 O O . ASN A 1 134 ? 47.125 35.978 16.109 1.00 18.79 134 ASN A O 1
ATOM 973 N N . LYS A 1 135 ? 45.644 37.546 15.492 1.00 18.35 135 LYS A N 1
ATOM 974 C CA . LYS A 1 135 ? 45.408 38.023 16.852 1.00 20.30 135 LYS A CA 1
ATOM 975 C C . LYS A 1 135 ? 44.271 37.196 17.444 1.00 21.27 135 LYS A C 1
ATOM 976 O O . LYS A 1 135 ? 43.286 36.926 16.769 1.00 21.81 135 LYS A O 1
ATOM 982 N N . ASP A 1 136 ? 44.391 36.773 18.692 1.00 23.29 136 ASP A N 1
ATOM 983 C CA . ASP A 1 136 ? 43.295 36.002 19.248 1.00 24.48 136 ASP A CA 1
ATOM 984 C C . ASP A 1 136 ? 42.294 36.971 19.886 1.00 23.83 136 ASP A C 1
ATOM 985 O O . ASP A 1 136 ? 41.129 36.628 20.077 1.00 25.52 136 ASP A O 1
ATOM 990 N N . LYS A 1 137 ? 42.745 38.192 20.176 1.00 22.31 137 LYS A N 1
ATOM 991 C CA . LYS A 1 137 ? 41.886 39.224 20.769 1.00 21.91 137 LYS A CA 1
ATOM 992 C C . LYS A 1 137 ? 42.381 40.640 20.471 1.00 20.98 137 LYS A C 1
ATOM 993 O O . LYS A 1 137 ? 43.567 40.851 20.226 1.00 21.63 137 LYS A O 1
ATOM 999 N N . VAL A 1 138 ? 41.473 41.610 20.493 1.00 19.54 138 VAL A N 1
ATOM 1000 C CA . VAL A 1 138 ? 41.856 43.000 20.265 1.00 19.19 138 VAL A CA 1
ATOM 1001 C C . VAL A 1 138 ? 41.416 43.839 21.463 1.00 19.32 138 VAL A C 1
ATOM 1002 O O . VAL A 1 138 ? 40.464 43.484 22.158 1.00 19.82 138 VAL A O 1
ATOM 1006 N N . HIS A 1 139 ? 42.117 44.944 21.708 1.00 18.40 139 HIS A N 1
ATOM 1007 C CA . HIS A 1 139 ? 41.805 45.818 22.833 1.00 19.44 139 HIS A CA 1
ATOM 1008 C C . HIS A 1 139 ? 41.578 47.247 22.391 1.00 19.09 139 HIS A C 1
ATOM 1009 O O . HIS A 1 139 ? 42.468 47.885 21.824 1.00 19.05 139 HIS A O 1
ATOM 1016 N N . PRO A 1 140 ? 40.380 47.780 22.649 1.00 19.72 140 PRO A N 1
ATOM 1017 C CA . PRO A 1 140 ? 40.113 49.155 22.240 1.00 19.92 140 PRO A CA 1
ATOM 1018 C C . PRO A 1 140 ? 40.444 50.127 23.355 1.00 19.19 140 PRO A C 1
ATOM 1019 O O . PRO A 1 140 ? 40.666 49.721 24.496 1.00 19.07 140 PRO A O 1
ATOM 1023 N N . TYR A 1 141 ? 40.514 51.407 23.017 1.00 18.56 141 TYR A N 1
ATOM 1024 C CA . TYR A 1 141 ? 40.702 52.410 24.046 1.00 17.64 141 TYR A CA 1
ATOM 1025 C C . TYR A 1 141 ? 39.311 53.019 24.036 1.00 17.01 141 TYR A C 1
ATOM 1026 O O . TYR A 1 141 ? 38.667 53.097 22.983 1.00 15.97 141 TYR A O 1
ATOM 1035 N N . LEU A 1 142 ? 38.813 53.394 25.202 1.00 17.22 142 LEU A N 1
ATOM 1036 C CA . LEU A 1 142 ? 37.477 53.962 25.266 1.00 17.97 142 LEU A CA 1
ATOM 1037 C C . LEU A 1 142 ? 37.536 55.464 25.454 1.00 17.17 142 LEU A C 1
ATOM 1038 O O . LEU A 1 142 ? 38.257 55.963 26.316 1.00 18.86 142 LEU A O 1
ATOM 1043 N N . THR A 1 143 ? 36.780 56.182 24.637 1.00 18.99 143 THR A N 1
ATOM 1044 C CA . THR A 1 143 ? 36.741 57.630 24.730 1.00 20.85 143 THR A CA 1
ATOM 1045 C C . THR A 1 143 ? 35.698 58.010 25.770 1.00 22.88 143 THR A C 1
ATOM 1046 O O . THR A 1 143 ? 34.533 57.625 25.659 1.00 24.17 143 THR A O 1
ATOM 1050 N N . LEU A 1 144 ? 36.132 58.762 26.778 1.00 23.33 144 LEU A N 1
ATOM 1051 C CA . LEU A 1 144 ? 35.266 59.174 27.879 1.00 25.71 144 LEU A CA 1
ATOM 1052 C C . LEU A 1 144 ? 34.992 60.667 27.939 1.00 27.58 144 LEU A C 1
ATOM 1053 O O . LEU A 1 144 ? 35.846 61.483 27.590 1.00 27.73 144 LEU A O 1
ATOM 1058 N N . TYR A 1 145 ? 33.795 61.015 28.401 1.00 28.37 145 TYR A N 1
ATOM 1059 C CA . TYR A 1 145 ? 33.405 62.411 28.564 1.00 28.78 145 TYR A CA 1
ATOM 1060 C C . TYR A 1 145 ? 32.167 62.488 29.456 1.00 29.64 145 TYR A C 1
ATOM 1061 O O . TYR A 1 145 ? 31.096 61.995 29.098 1.00 29.16 145 TYR A O 1
ATOM 1070 N N . PRO A 1 146 ? 32.302 63.105 30.639 1.00 31.04 146 PRO A N 1
ATOM 1071 C CA . PRO A 1 146 ? 31.171 63.224 31.561 1.00 31.70 146 PRO A CA 1
ATOM 1072 C C . PRO A 1 146 ? 30.135 64.241 31.097 1.00 32.81 146 PRO A C 1
ATOM 1073 O O . PRO A 1 146 ? 30.360 64.992 30.146 1.00 33.18 146 PRO A O 1
ATOM 1077 N N . ALA A 1 147 ? 28.991 64.246 31.773 1.00 32.89 147 ALA A N 1
ATOM 1078 C CA . ALA A 1 147 ? 27.925 65.184 31.458 1.00 33.00 147 ALA A CA 1
ATOM 1079 C C . ALA A 1 147 ? 28.249 66.442 32.252 1.00 33.20 147 ALA A C 1
ATOM 1080 O O . ALA A 1 147 ? 27.782 66.606 33.380 1.00 34.61 147 ALA A O 1
ATOM 1082 N N . ILE A 1 148 ? 29.063 67.318 31.670 1.00 31.89 148 ILE A N 1
ATOM 1083 C CA . ILE A 1 148 ? 29.454 68.550 32.349 1.00 30.89 148 ILE A CA 1
ATOM 1084 C C . ILE A 1 148 ? 29.239 69.822 31.519 1.00 30.94 148 ILE A C 1
ATOM 1085 O O . ILE A 1 148 ? 29.406 69.818 30.302 1.00 31.69 148 ILE A O 1
ATOM 1090 N N . PRO A 1 149 ? 28.832 70.919 32.170 1.00 30.77 149 PRO A N 1
ATOM 1091 C CA . PRO A 1 149 ? 28.607 72.179 31.470 1.00 32.12 149 PRO A CA 1
ATOM 1092 C C . PRO A 1 149 ? 29.302 73.315 32.212 1.00 32.55 149 PRO A C 1
ATOM 1093 O O . PRO A 1 149 ? 28.715 73.932 33.106 1.00 35.76 149 PRO A O 1
ATOM 1097 N N . ASP A 1 151 ? 30.754 74.788 28.508 1.00 30.61 151 ASP A N 1
ATOM 1098 C CA . ASP A 1 151 ? 31.870 73.979 28.955 1.00 28.90 151 ASP A CA 1
ATOM 1099 C C . ASP A 1 151 ? 32.189 74.397 30.374 1.00 29.73 151 ASP A C 1
ATOM 1100 O O . ASP A 1 151 ? 32.159 75.591 30.714 1.00 31.35 151 ASP A O 1
ATOM 1102 N N . ALA A 1 152 ? 32.481 73.382 31.188 1.00 29.96 152 ALA A N 1
ATOM 1103 C CA . ALA A 1 152 ? 32.745 73.492 32.624 1.00 29.15 152 ALA A CA 1
ATOM 1104 C C . ALA A 1 152 ? 34.022 74.155 33.090 1.00 29.11 152 ALA A C 1
ATOM 1105 O O . ALA A 1 152 ? 34.768 74.775 32.323 1.00 31.71 152 ALA A O 1
ATOM 1107 N N . SER A 1 153 ? 34.230 74.029 34.396 1.00 28.10 153 SER A N 1
ATOM 1108 C CA . SER A 1 153 ? 35.374 74.592 35.104 1.00 28.64 153 SER A CA 1
ATOM 1109 C C . SER A 1 153 ? 36.302 73.467 35.531 1.00 28.04 153 SER A C 1
ATOM 1110 O O . SER A 1 153 ? 35.885 72.321 35.604 1.00 29.89 153 SER A O 1
ATOM 1113 N N . LEU A 1 154 ? 37.556 73.798 35.828 1.00 28.65 154 LEU A N 1
ATOM 1114 C CA . LEU A 1 154 ? 38.533 72.781 36.220 1.00 28.10 154 LEU A CA 1
ATOM 1115 C C . LEU A 1 154 ? 38.015 71.739 37.216 1.00 28.27 154 LEU A C 1
ATOM 1116 O O . LEU A 1 154 ? 38.040 70.536 36.939 1.00 28.98 154 LEU A O 1
ATOM 1121 N N . ASP A 1 155 ? 37.541 72.197 38.371 1.00 28.10 155 ASP A N 1
ATOM 1122 C CA . ASP A 1 155 ? 37.025 71.293 39.395 1.00 28.16 155 ASP A CA 1
ATOM 1123 C C . ASP A 1 155 ? 35.855 70.441 38.912 1.00 27.01 155 ASP A C 1
ATOM 1124 O O . ASP A 1 155 ? 35.808 69.237 39.159 1.00 28.98 155 ASP A O 1
ATOM 1129 N N . VAL A 1 156 ? 34.909 71.073 38.232 1.00 28.18 156 VAL A N 1
ATOM 1130 C CA . VAL A 1 156 ? 33.738 70.376 37.717 1.00 29.29 156 VAL A CA 1
ATOM 1131 C C . VAL A 1 156 ? 34.107 69.324 36.679 1.00 29.41 156 VAL A C 1
ATOM 1132 O O . VAL A 1 156 ? 33.574 68.215 36.684 1.00 30.18 156 VAL A O 1
ATOM 1136 N N . ALA A 1 157 ? 35.018 69.676 35.780 1.00 30.13 157 ALA A N 1
ATOM 1137 C CA . ALA A 1 157 ? 35.444 68.746 34.747 1.00 29.27 157 ALA A CA 1
ATOM 1138 C C . ALA A 1 157 ? 36.092 67.516 35.376 1.00 28.41 157 ALA A C 1
ATOM 1139 O O . ALA A 1 157 ? 35.775 66.381 35.021 1.00 28.75 157 ALA A O 1
ATOM 1141 N N . ILE A 1 158 ? 36.999 67.754 36.317 1.00 28.51 158 ILE A N 1
ATOM 1142 C CA . ILE A 1 158 ? 37.705 66.675 36.991 1.00 28.89 158 ILE A CA 1
ATOM 1143 C C . ILE A 1 158 ? 36.753 65.743 37.730 1.00 30.27 158 ILE A C 1
ATOM 1144 O O . ILE A 1 158 ? 36.774 64.530 37.519 1.00 31.12 158 ILE A O 1
ATOM 1149 N N . LYS A 1 159 ? 35.917 66.309 38.594 1.00 31.53 159 LYS A N 1
ATOM 1150 C CA . LYS A 1 159 ? 34.965 65.517 39.361 1.00 32.12 159 LYS A CA 1
ATOM 1151 C C . LYS A 1 159 ? 34.145 64.644 38.424 1.00 32.28 159 LYS A C 1
ATOM 1152 O O . LYS A 1 159 ? 33.911 63.469 38.705 1.00 33.75 159 LYS A O 1
ATOM 1154 N N . GLY A 1 160 ? 33.721 65.222 37.303 1.00 32.14 160 GLY A N 1
ATOM 1155 C CA . GLY A 1 160 ? 32.930 64.477 36.338 1.00 30.51 160 GLY A CA 1
ATOM 1156 C C . GLY A 1 160 ? 33.654 63.296 35.713 1.00 30.30 160 GLY A C 1
ATOM 1157 O O . GLY A 1 160 ? 33.052 62.251 35.446 1.00 30.37 160 GLY A O 1
ATOM 1158 N N . TYR A 1 161 ? 34.948 63.452 35.465 1.00 29.51 161 TYR A N 1
ATOM 1159 C CA . TYR A 1 161 ? 35.726 62.378 34.865 1.00 27.83 161 TYR A CA 1
ATOM 1160 C C . TYR A 1 161 ? 36.072 61.267 35.854 1.00 27.05 161 TYR A C 1
ATOM 1161 O O . TYR A 1 161 ? 36.076 60.089 35.498 1.00 26.08 161 TYR A O 1
ATOM 1170 N N . ALA A 1 162 ? 36.349 61.650 37.096 1.00 28.36 162 ALA A N 1
ATOM 1171 C CA . ALA A 1 162 ? 36.733 60.699 38.138 1.00 28.45 162 ALA A CA 1
ATOM 1172 C C . ALA A 1 162 ? 35.995 59.360 38.141 1.00 28.29 162 ALA A C 1
ATOM 1173 O O . ALA A 1 162 ? 36.623 58.304 38.042 1.00 29.16 162 ALA A O 1
ATOM 1175 N N . PRO A 1 163 ? 34.657 59.376 38.257 1.00 28.63 163 PRO A N 1
ATOM 1176 C CA . PRO A 1 163 ? 33.923 58.109 38.268 1.00 27.97 163 PRO A CA 1
ATOM 1177 C C . PRO A 1 163 ? 34.049 57.302 36.980 1.00 27.35 163 PRO A C 1
ATOM 1178 O O . PRO A 1 163 ? 33.993 56.070 37.006 1.00 25.59 163 PRO A O 1
ATOM 1182 N N . LEU A 1 164 ? 34.214 57.993 35.855 1.00 26.93 164 LEU A N 1
ATOM 1183 C CA . LEU A 1 164 ? 34.366 57.306 34.577 1.00 26.26 164 LEU A CA 1
ATOM 1184 C C . LEU A 1 164 ? 35.716 56.608 34.553 1.00 25.20 164 LEU A C 1
ATOM 1185 O O . LEU A 1 164 ? 35.829 55.466 34.110 1.00 26.71 164 LEU A O 1
ATOM 1190 N N . LEU A 1 165 ? 36.742 57.298 35.042 1.00 25.19 165 LEU A N 1
ATOM 1191 C CA . LEU A 1 165 ? 38.084 56.732 35.079 1.00 24.96 165 LEU A CA 1
ATOM 1192 C C . LEU A 1 165 ? 38.156 55.550 36.049 1.00 25.25 165 LEU A C 1
ATOM 1193 O O . LEU A 1 165 ? 38.784 54.530 35.750 1.00 24.49 165 LEU A O 1
ATOM 1198 N N . GLU A 1 166 ? 37.510 55.681 37.206 1.00 25.87 166 GLU A N 1
ATOM 1199 C CA . GLU A 1 166 ? 37.522 54.600 38.187 1.00 26.18 166 GLU A CA 1
ATOM 1200 C C . GLU A 1 166 ? 36.805 53.373 37.623 1.00 26.11 166 GLU A C 1
ATOM 1201 O O . GLU A 1 166 ? 37.244 52.241 37.829 1.00 27.14 166 GLU A O 1
ATOM 1207 N N . LYS A 1 167 ? 35.710 53.603 36.905 1.00 25.25 167 LYS A N 1
ATOM 1208 C CA . LYS A 1 167 ? 34.943 52.512 36.314 1.00 25.57 167 LYS A CA 1
ATOM 1209 C C . LYS A 1 167 ? 35.764 51.789 35.254 1.00 25.29 167 LYS A C 1
ATOM 1210 O O . LYS A 1 167 ? 35.709 50.567 35.145 1.00 24.89 167 LYS A O 1
ATOM 1216 N N . ALA A 1 168 ? 36.527 52.550 34.473 1.00 26.55 168 ALA A N 1
ATOM 1217 C CA . ALA A 1 168 ? 37.359 51.959 33.428 1.00 25.47 168 ALA A CA 1
ATOM 1218 C C . ALA A 1 168 ? 38.362 51.007 34.059 1.00 24.96 168 ALA A C 1
ATOM 1219 O O . ALA A 1 168 ? 38.608 49.924 33.536 1.00 25.90 168 ALA A O 1
ATOM 1221 N N . LYS A 1 169 ? 38.939 51.410 35.187 1.00 25.18 169 LYS A N 1
ATOM 1222 C CA . LYS A 1 169 ? 39.910 50.570 35.876 1.00 25.65 169 LYS A CA 1
ATOM 1223 C C . LYS A 1 169 ? 39.227 49.326 36.430 1.00 25.83 169 LYS A C 1
ATOM 1224 O O . LYS A 1 169 ? 39.800 48.233 36.431 1.00 23.63 169 LYS A O 1
ATOM 1230 N N . ALA A 1 170 ? 37.994 49.502 36.895 1.00 26.83 170 ALA A N 1
ATOM 1231 C CA . ALA A 1 170 ? 37.219 48.400 37.452 1.00 27.41 170 ALA A CA 1
ATOM 1232 C C . ALA A 1 170 ? 36.923 47.348 36.389 1.00 27.73 170 ALA A C 1
ATOM 1233 O O . ALA A 1 170 ? 36.751 46.169 36.706 1.00 27.17 170 ALA A O 1
ATOM 1235 N N . HIS A 1 171 ? 36.859 47.778 35.129 1.00 26.68 171 HIS A N 1
ATOM 1236 C CA . HIS A 1 171 ? 36.584 46.865 34.020 1.00 26.22 171 HIS A CA 1
ATOM 1237 C C . HIS A 1 171 ? 37.861 46.520 33.265 1.00 26.05 171 HIS A C 1
ATOM 1238 O O . HIS A 1 171 ? 37.808 45.999 32.149 1.00 26.65 171 HIS A O 1
ATOM 1245 N N . ASN A 1 172 ? 39.004 46.819 33.873 1.00 25.58 172 ASN A N 1
ATOM 1246 C CA . ASN A 1 172 ? 40.301 46.552 33.255 1.00 25.37 172 ASN A CA 1
ATOM 1247 C C . ASN A 1 172 ? 40.422 47.055 31.818 1.00 23.84 172 ASN A C 1
ATOM 1248 O O . ASN A 1 172 ? 40.959 46.358 30.954 1.00 24.32 172 ASN A O 1
ATOM 1253 N N . ILE A 1 173 ? 39.917 48.256 31.560 1.00 23.91 173 ILE A N 1
ATOM 1254 C CA . ILE A 1 173 ? 40.026 48.848 30.230 1.00 21.55 173 ILE A CA 1
ATOM 1255 C C . ILE A 1 173 ? 41.503 49.218 30.087 1.00 22.93 173 ILE A C 1
ATOM 1256 O O . ILE A 1 173 ? 42.064 49.897 30.949 1.00 22.26 173 ILE A O 1
ATOM 1261 N N . ARG A 1 174 ? 42.127 48.770 29.002 1.00 21.81 174 ARG A N 1
ATOM 1262 C CA . ARG A 1 174 ? 43.547 49.019 28.788 1.00 21.77 174 ARG A CA 1
ATOM 1263 C C . ARG A 1 174 ? 43.944 50.459 28.472 1.00 20.22 174 ARG A C 1
ATOM 1264 O O . ARG A 1 174 ? 45.094 50.839 28.681 1.00 21.32 174 ARG A O 1
ATOM 1272 N N . ALA A 1 175 ? 43.009 51.260 27.970 1.00 19.10 175 ALA A N 1
ATOM 1273 C CA . ALA A 1 175 ? 43.318 52.646 27.633 1.00 18.65 175 ALA A CA 1
ATOM 1274 C C . ALA A 1 175 ? 42.059 53.488 27.486 1.00 17.86 175 ALA A C 1
ATOM 1275 O O . ALA A 1 175 ? 41.021 52.997 27.051 1.00 18.27 175 ALA A O 1
ATOM 1277 N N . VAL A 1 176 ? 42.166 54.762 27.846 1.00 16.23 176 VAL A N 1
ATOM 1278 C CA . VAL A 1 176 ? 41.046 55.680 27.757 1.00 17.60 176 VAL A CA 1
ATOM 1279 C C . VAL A 1 176 ? 41.498 57.026 27.205 1.00 17.74 176 VAL A C 1
ATOM 1280 O O . VAL A 1 176 ? 42.662 57.403 27.330 1.00 19.65 176 VAL A O 1
ATOM 1284 N N . LYS A 1 177 ? 40.573 57.745 26.586 1.00 18.84 177 LYS A N 1
ATOM 1285 C CA . LYS A 1 177 ? 40.885 59.058 26.050 1.00 17.48 177 LYS A CA 1
ATOM 1286 C C . LYS A 1 177 ? 39.996 60.078 26.733 1.00 18.23 177 LYS A C 1
ATOM 1287 O O . LYS A 1 177 ? 38.791 59.875 26.850 1.00 19.41 177 LYS A O 1
ATOM 1293 N N . VAL A 1 178 ? 40.601 61.161 27.201 1.00 17.76 178 VAL A N 1
ATOM 1294 C CA . VAL A 1 178 ? 39.863 62.233 27.854 1.00 18.60 178 VAL A CA 1
ATOM 1295 C C . VAL A 1 178 ? 39.932 63.430 26.922 1.00 20.44 178 VAL A C 1
ATOM 1296 O O . VAL A 1 178 ? 40.736 63.442 25.994 1.00 20.92 178 VAL A O 1
ATOM 1300 N N . CYS A 1 179 ? 39.090 64.431 27.157 1.00 19.89 179 CYS A N 1
ATOM 1301 C CA . CYS A 1 179 ? 39.084 65.618 26.312 1.00 21.78 179 CYS A CA 1
ATOM 1302 C C . CYS A 1 179 ? 39.160 66.882 27.142 1.00 22.24 179 CYS A C 1
ATOM 1303 O O . CYS A 1 179 ? 38.824 66.881 28.328 1.00 23.35 179 CYS A O 1
ATOM 1306 N N . VAL A 1 180 ? 39.608 67.960 26.509 1.00 21.66 180 VAL A N 1
ATOM 1307 C CA . VAL A 1 180 ? 39.668 69.259 27.158 1.00 21.27 180 VAL A CA 1
ATOM 1308 C C . VAL A 1 180 ? 38.428 69.957 26.615 1.00 22.23 180 VAL A C 1
ATOM 1309 O O . VAL A 1 180 ? 38.341 70.232 25.418 1.00 20.97 180 VAL A O 1
ATOM 1313 N N . PRO A 1 181 ? 37.435 70.228 27.476 1.00 23.25 181 PRO A N 1
ATOM 1314 C CA . PRO A 1 181 ? 36.205 70.895 27.039 1.00 24.41 181 PRO A CA 1
ATOM 1315 C C . PRO A 1 181 ? 36.453 72.106 26.135 1.00 25.37 181 PRO A C 1
ATOM 1316 O O . PRO A 1 181 ? 37.225 72.998 26.471 1.00 25.54 181 PRO A O 1
ATOM 1320 N N . ILE A 1 182 ? 35.778 72.125 24.992 1.00 27.48 182 ILE A N 1
ATOM 1321 C CA . ILE A 1 182 ? 35.912 73.200 24.011 1.00 29.71 182 ILE A CA 1
ATOM 1322 C C . ILE A 1 182 ? 35.808 74.616 24.572 1.00 31.71 182 ILE A C 1
ATOM 1323 O O . ILE A 1 182 ? 36.771 75.388 24.527 1.00 33.29 182 ILE A O 1
ATOM 1328 N N . LYS A 1 183 ? 34.635 74.962 25.088 1.00 32.60 183 LYS A N 1
ATOM 1329 C CA . LYS A 1 183 ? 34.414 76.295 25.628 1.00 33.42 183 LYS A CA 1
ATOM 1330 C C . LYS A 1 183 ? 35.037 76.522 27.001 1.00 33.89 183 LYS A C 1
ATOM 1331 O O . LYS A 1 183 ? 34.565 77.352 27.779 1.00 35.04 183 LYS A O 1
ATOM 1337 N N . ALA A 1 184 ? 36.096 75.781 27.306 1.00 33.62 184 ALA A N 1
ATOM 1338 C CA . ALA A 1 184 ? 36.783 75.951 28.580 1.00 33.60 184 ALA A CA 1
ATOM 1339 C C . ALA A 1 184 ? 37.828 77.034 28.334 1.00 34.02 184 ALA A C 1
ATOM 1340 O O . ALA A 1 184 ? 38.573 76.963 27.360 1.00 35.03 184 ALA A O 1
ATOM 1342 N N . ASP A 1 185 ? 37.874 78.042 29.198 1.00 34.89 185 ASP A N 1
ATOM 1343 C CA . ASP A 1 185 ? 38.835 79.128 29.025 1.00 35.65 185 ASP A CA 1
ATOM 1344 C C . ASP A 1 185 ? 40.157 78.880 29.742 1.00 35.24 185 ASP A C 1
ATOM 1345 O O . ASP A 1 185 ? 40.940 79.812 29.937 1.00 36.43 185 ASP A O 1
ATOM 1350 N N . TRP A 1 186 ? 40.410 77.635 30.131 1.00 33.56 186 TRP A N 1
ATOM 1351 C CA . TRP A 1 186 ? 41.642 77.310 30.843 1.00 32.18 186 TRP A CA 1
ATOM 1352 C C . TRP A 1 186 ? 42.884 77.705 30.045 1.00 31.18 186 TRP A C 1
ATOM 1353 O O . TRP A 1 186 ? 42.937 77.517 28.830 1.00 31.14 186 TRP A O 1
ATOM 1364 N N . SER A 1 187 ? 43.875 78.265 30.733 1.00 30.13 187 SER A N 1
ATOM 1365 C CA . SER A 1 187 ? 45.126 78.651 30.091 1.00 29.15 187 SER A CA 1
ATOM 1366 C C . SER A 1 187 ? 45.849 77.342 29.835 1.00 28.54 187 SER A C 1
ATOM 1367 O O . SER A 1 187 ? 45.396 76.293 30.288 1.00 28.96 187 SER A O 1
ATOM 1370 N N . THR A 1 188 ? 46.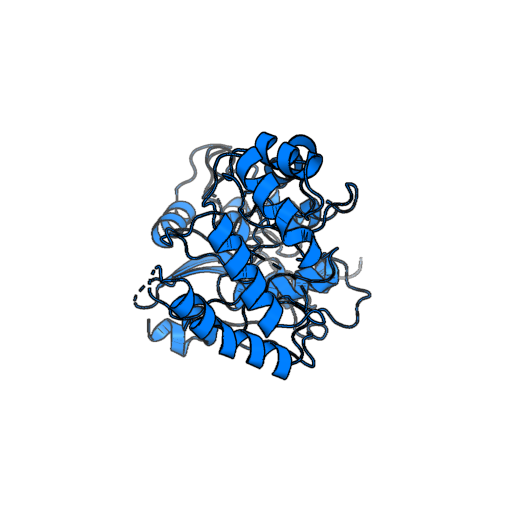969 77.386 29.124 1.00 27.84 188 THR A N 1
ATOM 1371 C CA . THR A 1 188 ? 47.697 76.155 28.859 1.00 27.18 188 THR A CA 1
ATOM 1372 C C . THR A 1 188 ? 48.230 75.549 30.158 1.00 26.72 188 THR A C 1
ATOM 1373 O O . THR A 1 188 ? 48.302 74.327 30.296 1.00 26.59 188 THR A O 1
ATOM 1377 N N . LYS A 1 189 ? 48.591 76.393 31.118 1.00 26.69 189 LYS A N 1
ATOM 1378 C CA . LYS A 1 189 ? 49.085 75.876 32.385 1.00 26.75 189 LYS A CA 1
ATOM 1379 C C . LYS A 1 189 ? 47.982 75.136 33.138 1.00 25.96 189 LYS A C 1
ATOM 1380 O O . LYS A 1 189 ? 48.238 74.132 33.802 1.00 24.66 189 LYS A O 1
ATOM 1386 N N . GLU A 1 190 ? 46.754 75.625 33.014 1.00 25.99 190 GLU A N 1
ATOM 1387 C CA . GLU A 1 190 ? 45.624 74.998 33.678 1.00 27.21 190 GLU A CA 1
ATOM 1388 C C . GLU A 1 190 ? 45.328 73.653 33.023 1.00 26.43 190 GLU A C 1
ATOM 1389 O O . GLU A 1 190 ? 44.948 72.694 33.696 1.00 26.63 190 GLU A O 1
ATOM 1395 N N . VAL A 1 191 ? 45.496 73.591 31.704 1.00 24.27 191 VAL A N 1
ATOM 1396 C CA . VAL A 1 191 ? 45.265 72.353 30.973 1.00 22.14 191 VAL A CA 1
ATOM 1397 C C . VAL A 1 191 ? 46.280 71.321 31.448 1.00 21.49 191 VAL A C 1
ATOM 1398 O O . VAL A 1 191 ? 45.948 70.148 31.614 1.00 20.91 191 VAL A O 1
ATOM 1402 N N . ALA A 1 192 ? 47.514 71.765 31.672 1.00 20.78 192 ALA A N 1
ATOM 1403 C CA . ALA A 1 192 ? 48.556 70.864 32.141 1.00 20.94 192 ALA A CA 1
ATOM 1404 C C . ALA A 1 192 ? 48.158 70.327 33.514 1.00 21.56 192 ALA A C 1
ATOM 1405 O O . ALA A 1 192 ? 48.308 69.139 33.799 1.00 22.46 192 ALA A O 1
ATOM 1407 N N . TYR A 1 193 ? 47.653 71.221 34.357 1.00 23.29 193 TYR A N 1
ATOM 1408 C CA . TYR A 1 193 ? 47.214 70.868 35.703 1.00 23.93 193 TYR A CA 1
ATOM 1409 C C . TYR A 1 193 ? 46.123 69.814 35.595 1.00 23.79 193 TYR A C 1
ATOM 1410 O O . TYR A 1 193 ? 46.161 68.776 36.260 1.00 23.82 193 TYR A O 1
ATOM 1419 N N . TYR A 1 194 ? 45.156 70.103 34.735 1.00 23.05 194 TYR A N 1
ATOM 1420 C CA . TYR A 1 194 ? 44.018 69.234 34.472 1.00 22.57 194 TYR A CA 1
ATOM 1421 C C . TYR A 1 194 ? 44.443 67.807 34.135 1.00 23.07 194 TYR A C 1
ATOM 1422 O O . TYR A 1 194 ? 44.005 66.844 34.766 1.00 23.05 194 TYR A O 1
ATOM 1431 N N . LEU A 1 195 ? 45.298 67.677 33.129 1.00 21.26 195 LEU A N 1
ATOM 1432 C CA . LEU A 1 195 ? 45.759 66.371 32.701 1.00 20.76 195 LEU A CA 1
ATOM 1433 C C . LEU A 1 195 ? 46.560 65.683 33.791 1.00 20.75 195 LEU A C 1
ATOM 1434 O O . LEU A 1 195 ? 46.561 64.465 33.888 1.00 21.30 195 LEU A O 1
ATOM 1439 N N . ARG A 1 196 ? 47.243 66.464 34.619 1.00 22.03 196 ARG A N 1
ATOM 1440 C CA . ARG A 1 196 ? 48.020 65.877 35.697 1.00 23.34 196 ARG A CA 1
ATOM 1441 C C . ARG A 1 196 ? 47.082 65.280 36.736 1.00 23.04 196 ARG A C 1
ATOM 1442 O O . ARG A 1 196 ? 47.367 64.228 37.317 1.00 23.07 196 ARG A O 1
ATOM 1450 N N . GLU A 1 197 ? 45.955 65.947 36.963 1.00 23.95 197 GLU A N 1
ATOM 1451 C CA . GLU A 1 197 ? 44.989 65.462 37.943 1.00 24.49 197 GLU A CA 1
ATOM 1452 C C . GLU A 1 197 ? 44.288 64.209 37.445 1.00 25.05 197 GLU A C 1
ATOM 1453 O O . GLU A 1 197 ? 44.075 63.268 38.207 1.00 24.54 197 GLU A O 1
ATOM 1459 N N . LEU A 1 198 ? 43.937 64.193 36.164 1.00 23.79 198 LEU A N 1
ATOM 1460 C CA . LEU A 1 198 ? 43.260 63.037 35.594 1.00 22.36 198 LEU A CA 1
ATOM 1461 C C . LEU A 1 198 ? 44.184 61.832 35.571 1.00 21.50 198 LEU A C 1
ATOM 1462 O O . LEU A 1 198 ? 43.756 60.707 35.838 1.00 21.16 198 LEU A O 1
ATOM 1467 N N . ARG A 1 199 ? 45.453 62.063 35.246 1.00 21.19 199 ARG A N 1
ATOM 1468 C CA . ARG A 1 199 ? 46.425 60.982 35.215 1.00 20.62 199 ARG A CA 1
ATOM 1469 C C . ARG A 1 199 ? 46.644 60.481 36.640 1.00 21.48 199 ARG A C 1
ATOM 1470 O O . ARG A 1 199 ? 46.873 59.292 36.863 1.00 20.56 199 ARG A O 1
ATOM 1478 N N . GLY A 1 200 ? 46.573 61.399 37.599 1.00 22.48 200 GLY A N 1
ATOM 1479 C CA . GLY A 1 200 ? 46.756 61.025 38.991 1.00 24.13 200 GLY A CA 1
ATOM 1480 C C . GLY A 1 200 ? 45.655 60.081 39.432 1.00 24.22 200 GLY A C 1
ATOM 1481 O O . GLY A 1 200 ? 45.900 59.118 40.154 1.00 25.69 200 GLY A O 1
ATOM 1482 N N . ILE A 1 201 ? 44.435 60.365 38.986 1.00 24.58 201 ILE A N 1
ATOM 1483 C CA . ILE A 1 201 ? 43.269 59.548 39.307 1.00 24.34 201 ILE A CA 1
ATOM 1484 C C . ILE A 1 201 ? 43.345 58.196 38.605 1.00 25.15 201 ILE A C 1
ATOM 1485 O O . ILE A 1 201 ? 43.176 57.149 39.225 1.00 25.92 201 ILE A O 1
ATOM 1490 N N . LEU A 1 202 ? 43.605 58.237 37.303 1.00 25.02 202 LEU A N 1
ATOM 1491 C CA . LEU A 1 202 ? 43.676 57.035 36.484 1.00 25.21 202 LEU A CA 1
ATOM 1492 C C . LEU A 1 202 ? 44.814 56.081 36.829 1.00 25.34 202 LEU A C 1
ATOM 1493 O O . LEU A 1 202 ? 44.643 54.862 36.800 1.00 26.22 202 LEU A O 1
ATOM 1498 N N . GLY A 1 203 ? 45.976 56.630 37.156 1.00 26.97 203 GLY A N 1
ATOM 1499 C CA . GLY A 1 203 ? 47.112 55.782 37.458 1.00 26.30 203 GLY A CA 1
ATOM 1500 C C . GLY A 1 203 ? 47.900 55.625 36.173 1.00 27.98 203 GLY A C 1
ATOM 1501 O O . GLY A 1 203 ? 47.421 55.998 35.104 1.00 27.56 203 GLY A O 1
ATOM 1502 N N . HIS A 1 204 ? 49.103 55.075 36.265 1.00 28.35 204 HIS A N 1
ATOM 1503 C CA . HIS A 1 204 ? 49.948 54.907 35.090 1.00 28.66 204 HIS A CA 1
ATOM 1504 C C . HIS A 1 204 ? 49.832 53.544 34.420 1.00 28.09 204 HIS A C 1
ATOM 1505 O O . HIS A 1 204 ? 50.401 53.328 33.347 1.00 26.23 204 HIS A O 1
ATOM 1512 N N . ASP A 1 205 ? 49.089 52.632 35.042 1.00 27.03 205 ASP A N 1
ATOM 1513 C CA . ASP A 1 205 ? 48.905 51.295 34.490 1.00 27.90 205 ASP A CA 1
ATOM 1514 C C . ASP A 1 205 ? 48.040 51.310 33.239 1.00 27.18 205 ASP A C 1
ATOM 1515 O O . ASP A 1 205 ? 48.181 50.458 32.369 1.00 29.22 205 ASP A O 1
ATOM 1520 N N . THR A 1 206 ? 47.145 52.284 33.159 1.00 25.33 206 THR A N 1
ATOM 1521 C CA . THR A 1 206 ? 46.243 52.408 32.024 1.00 23.70 206 THR A CA 1
ATOM 1522 C C . THR A 1 206 ? 46.726 53.512 31.087 1.00 21.53 206 THR A C 1
ATOM 1523 O O . THR A 1 206 ? 47.023 54.611 31.530 1.00 19.65 206 THR A O 1
ATOM 1527 N N . ASP A 1 207 ? 46.810 53.219 29.795 1.00 19.81 207 ASP A N 1
ATOM 1528 C CA . ASP A 1 207 ? 47.240 54.235 28.843 1.00 18.24 207 ASP A CA 1
ATOM 1529 C C . ASP A 1 207 ? 46.205 55.344 28.778 1.00 16.07 207 ASP A C 1
ATOM 1530 O O . ASP A 1 207 ? 45.004 55.083 28.852 1.00 16.30 207 ASP A O 1
ATOM 1551 N N . VAL A 1 210 ? 44.722 61.981 24.878 1.00 15.71 210 VAL A N 1
ATOM 1552 C CA . VAL A 1 210 ? 44.088 63.279 25.096 1.00 15.68 210 VAL A CA 1
ATOM 1553 C C . VAL A 1 210 ? 43.642 63.953 23.801 1.00 17.52 210 VAL A C 1
ATOM 1554 O O . VAL A 1 210 ? 44.406 64.033 22.834 1.00 16.05 210 VAL A O 1
ATOM 1558 N N . ASP A 1 211 ? 42.401 64.431 23.804 1.00 16.76 211 ASP A N 1
ATOM 1559 C CA . ASP A 1 211 ? 41.805 65.125 22.668 1.00 17.50 211 ASP A CA 1
ATOM 1560 C C . ASP A 1 211 ? 41.700 66.585 23.081 1.00 18.25 211 ASP A C 1
ATOM 1561 O O . ASP A 1 211 ? 40.918 66.929 23.970 1.00 19.06 211 ASP A O 1
ATOM 1566 N N . TYR A 1 212 ? 42.495 67.439 22.449 1.00 16.96 212 TYR A N 1
ATOM 1567 C CA . TYR A 1 212 ? 42.495 68.857 22.783 1.00 17.38 212 TYR A CA 1
ATOM 1568 C C . TYR A 1 212 ? 41.410 69.642 22.044 1.00 16.37 212 TYR A C 1
ATOM 1569 O O . TYR A 1 212 ? 41.259 70.848 22.237 1.00 17.85 212 TYR A O 1
ATOM 1578 N N . LEU A 1 213 ? 40.646 68.937 21.214 1.00 17.33 213 LEU A N 1
ATOM 1579 C CA . LEU A 1 213 ? 39.546 69.526 20.461 1.00 16.93 213 LEU A CA 1
ATOM 1580 C C . LEU A 1 213 ? 39.836 70.814 19.699 1.00 17.01 213 LEU A C 1
ATOM 1581 O O . LEU A 1 213 ? 39.026 71.746 19.703 1.00 16.34 213 LEU A O 1
ATOM 1586 N N . TYR A 1 214 ? 41.000 70.867 19.059 1.00 17.59 214 TYR A N 1
ATOM 1587 C CA . TYR A 1 214 ? 41.369 72.006 18.233 1.00 17.03 214 TYR A CA 1
ATOM 1588 C C . TYR A 1 214 ? 41.328 73.363 18.927 1.00 18.56 214 TYR A C 1
ATOM 1589 O O . TYR A 1 214 ? 40.926 74.356 18.326 1.00 17.48 214 TYR A O 1
ATOM 1598 N N . ARG A 1 215 ? 41.762 73.422 20.180 1.00 19.12 215 ARG A N 1
ATOM 1599 C CA . ARG A 1 215 ? 41.734 74.694 20.891 1.00 21.11 215 ARG A CA 1
ATOM 1600 C C . ARG A 1 215 ? 42.971 75.556 20.635 1.00 20.14 215 ARG A C 1
ATOM 1601 O O . ARG A 1 215 ? 43.008 76.707 21.052 1.00 20.96 215 ARG A O 1
ATOM 1609 N N . PHE A 1 216 ? 43.969 75.010 19.942 1.00 19.95 216 PHE A N 1
ATOM 1610 C CA . PHE A 1 216 ? 45.207 75.753 19.665 1.00 19.63 216 PHE A CA 1
ATOM 1611 C C . PHE A 1 216 ? 45.456 76.080 18.189 1.00 19.29 216 PHE A C 1
ATOM 1612 O O . PHE A 1 216 ? 44.912 75.432 17.303 1.00 18.58 216 PHE A O 1
ATOM 1620 N N . THR A 1 217 ? 46.300 77.081 17.937 1.00 19.81 217 THR A N 1
ATOM 1621 C CA . THR A 1 217 ? 46.639 77.483 16.571 1.00 18.66 217 THR A CA 1
ATOM 1622 C C . THR A 1 217 ? 48.138 77.743 16.405 1.00 19.46 217 THR A C 1
ATOM 1623 O O . THR A 1 217 ? 48.647 77.781 15.283 1.00 20.02 217 THR A O 1
ATOM 1627 N N . ASP A 1 218 ? 48.834 77.920 17.524 1.00 17.97 218 ASP A N 1
ATOM 1628 C CA . ASP A 1 218 ? 50.274 78.182 17.518 1.00 16.94 218 ASP A CA 1
ATOM 1629 C C . ASP A 1 218 ? 51.041 76.942 17.977 1.00 15.69 218 ASP A C 1
ATOM 1630 O O . ASP A 1 218 ? 50.948 76.547 19.130 1.00 15.63 218 ASP A O 1
ATOM 1635 N N . TRP A 1 219 ? 51.801 76.326 17.072 1.00 15.39 219 TRP A N 1
ATOM 1636 C CA . TRP A 1 219 ? 52.550 75.120 17.419 1.00 14.48 219 TRP A CA 1
ATOM 1637 C C . TRP A 1 219 ? 53.523 75.298 18.571 1.00 15.07 219 TRP A C 1
ATOM 1638 O O . TRP A 1 219 ? 53.770 74.359 19.333 1.00 14.57 219 TRP A O 1
ATOM 1649 N N . TYR A 1 220 ? 54.085 76.497 18.694 1.00 14.62 220 TYR A N 1
ATOM 1650 C CA . TYR A 1 220 ? 55.054 76.767 19.753 1.00 14.73 220 TYR A CA 1
ATOM 1651 C C . TYR A 1 220 ? 54.397 76.641 21.129 1.00 15.63 220 TYR A C 1
ATOM 1652 O O . TYR A 1 220 ? 54.937 76.007 22.037 1.00 16.92 220 TYR A O 1
ATOM 1661 N N . GLU A 1 221 ? 53.229 77.250 21.283 1.00 17.19 221 GLU A N 1
ATOM 1662 C CA . GLU A 1 221 ? 52.511 77.180 22.555 1.00 18.06 221 GLU A CA 1
ATOM 1663 C C . GLU A 1 221 ? 52.153 75.723 22.877 1.00 17.23 221 GLU A C 1
ATOM 1664 O O . GLU A 1 221 ? 52.252 75.279 24.027 1.00 14.89 221 GLU A O 1
ATOM 1670 N N . VAL A 1 222 ? 51.750 74.968 21.861 1.00 15.93 222 VAL A N 1
ATOM 1671 C CA . VAL A 1 222 ? 51.400 73.570 22.074 1.00 16.11 222 VAL A CA 1
ATOM 1672 C C . VAL A 1 222 ? 52.630 72.766 22.491 1.00 16.12 222 VAL A C 1
ATOM 1673 O O . VAL A 1 222 ? 52.560 71.950 23.407 1.00 15.76 222 VAL A O 1
ATOM 1677 N N . ALA A 1 223 ? 53.763 73.012 21.834 1.00 15.09 223 ALA A N 1
ATOM 1678 C CA . ALA A 1 223 ? 54.989 72.283 22.164 1.00 15.30 223 ALA A CA 1
ATOM 1679 C C . ALA A 1 223 ? 55.363 72.510 23.625 1.00 15.71 223 ALA A C 1
ATOM 1680 O O . ALA A 1 223 ? 55.767 71.573 24.315 1.00 16.75 223 ALA A O 1
ATOM 1682 N N . ARG A 1 224 ? 55.229 73.747 24.100 1.00 17.13 224 ARG A N 1
ATOM 1683 C CA . ARG A 1 224 ? 55.551 74.043 25.499 1.00 17.66 224 ARG A CA 1
ATOM 1684 C C . ARG A 1 224 ? 54.672 73.214 26.416 1.00 16.80 224 ARG A C 1
ATOM 1685 O O . ARG A 1 224 ? 55.147 72.608 27.375 1.00 17.16 224 ARG A O 1
ATOM 1693 N N . LEU A 1 225 ? 53.380 73.193 26.117 1.00 17.44 225 LEU A N 1
ATOM 1694 C CA . LEU A 1 225 ? 52.440 72.429 26.923 1.00 16.80 225 LEU A CA 1
ATOM 1695 C C . LEU A 1 225 ? 52.783 70.945 26.912 1.00 17.61 225 LEU A C 1
ATOM 1696 O O . LEU A 1 225 ? 52.921 70.328 27.964 1.00 17.26 225 LEU A O 1
ATOM 1701 N N . LEU A 1 226 ? 52.931 70.369 25.723 1.00 16.73 226 LEU A N 1
ATOM 1702 C CA . LEU A 1 226 ? 53.241 68.948 25.635 1.00 15.72 226 LEU A CA 1
ATOM 1703 C C . LEU A 1 226 ? 54.582 68.599 26.266 1.00 15.52 226 LEU A C 1
ATOM 1704 O O . LEU A 1 226 ? 54.731 67.543 26.879 1.00 15.96 226 LEU A O 1
ATOM 1709 N N . ASN A 1 227 ? 55.562 69.484 26.134 1.00 16.19 227 ASN A N 1
ATOM 1710 C CA . ASN A 1 227 ? 56.859 69.209 26.724 1.00 17.74 227 ASN A CA 1
ATOM 1711 C C . ASN A 1 227 ? 56.811 69.215 28.248 1.00 18.94 227 ASN A C 1
ATOM 1712 O O . ASN A 1 227 ? 57.532 68.459 28.892 1.00 21.81 227 ASN A O 1
ATOM 1717 N N . SER A 1 228 ? 55.943 70.036 28.825 1.00 20.26 228 SER A N 1
ATOM 1718 C CA . SER A 1 228 ? 55.852 70.121 30.285 1.00 21.31 228 SER A CA 1
ATOM 1719 C C . SER A 1 228 ? 55.123 68.952 30.944 1.00 22.95 228 SER A C 1
ATOM 1720 O O . SER A 1 228 ? 55.194 68.782 32.162 1.00 22.30 228 SER A O 1
ATOM 1723 N N . ILE A 1 229 ? 54.418 68.148 30.153 1.00 21.92 229 ILE A N 1
ATOM 1724 C CA . ILE A 1 229 ? 53.698 67.009 30.717 1.00 23.47 229 ILE A CA 1
ATOM 1725 C C . ILE A 1 229 ? 54.242 65.683 30.204 1.00 22.99 229 ILE A C 1
ATOM 1726 O O . ILE A 1 229 ? 53.534 64.679 30.157 1.00 23.30 229 ILE A O 1
ATOM 1731 N N . GLU A 1 230 ? 55.515 65.692 29.830 1.00 23.96 230 GLU A N 1
ATOM 1732 C CA . GLU A 1 230 ? 56.175 64.501 29.333 1.00 24.90 230 GLU A CA 1
ATOM 1733 C C . GLU A 1 230 ? 56.138 63.406 30.404 1.00 25.26 230 GLU A C 1
ATOM 1734 O O . GLU A 1 230 ? 55.984 62.225 30.095 1.00 25.49 230 GLU A O 1
ATOM 1740 N N . ASP A 1 231 ? 56.259 63.805 31.666 1.00 24.63 231 ASP A N 1
ATOM 1741 C CA . ASP A 1 231 ? 56.246 62.850 32.769 1.00 25.74 231 ASP A CA 1
ATOM 1742 C C . ASP A 1 231 ? 54.930 62.075 32.891 1.00 24.17 231 ASP A C 1
ATOM 1743 O O . ASP A 1 231 ? 54.900 60.988 33.472 1.00 23.53 231 ASP A O 1
ATOM 1748 N N . LEU A 1 232 ? 53.847 62.628 32.350 1.00 21.95 232 LEU A N 1
ATOM 1749 C CA . LEU A 1 232 ? 52.548 61.959 32.402 1.00 20.36 232 LEU A CA 1
ATOM 1750 C C . LEU A 1 232 ? 52.525 60.747 31.473 1.00 20.42 232 LEU A C 1
ATOM 1751 O O . LEU A 1 232 ? 51.622 59.921 31.536 1.00 20.15 232 LEU A O 1
ATOM 1756 N N . GLU A 1 233 ? 53.523 60.649 30.603 1.00 20.12 233 GLU A N 1
ATOM 1757 C CA . GLU A 1 233 ? 53.616 59.519 29.688 1.00 20.42 233 GLU A CA 1
ATOM 1758 C C . GLU A 1 233 ? 52.317 59.241 28.934 1.00 17.22 233 GLU A C 1
ATOM 1759 O O . GLU A 1 233 ? 51.890 58.086 28.819 1.00 17.83 233 GLU A O 1
ATOM 1765 N N . LEU A 1 234 ? 51.692 60.291 28.418 1.00 17.49 234 LEU A N 1
ATOM 1766 C CA . LEU A 1 234 ? 50.442 60.140 27.677 1.00 16.18 234 LEU A CA 1
ATOM 1767 C C . LEU A 1 234 ? 50.696 59.412 26.354 1.00 16.04 234 LEU A C 1
ATOM 1768 O O . LEU A 1 234 ? 51.763 59.552 25.750 1.00 15.93 234 LEU A O 1
ATOM 1773 N N . TYR A 1 235 ? 49.711 58.635 25.912 1.00 14.48 235 TYR A N 1
ATOM 1774 C CA . TYR A 1 235 ? 49.837 57.874 24.677 1.00 12.51 235 TYR A CA 1
ATOM 1775 C C . TYR A 1 235 ? 49.885 58.781 23.452 1.00 12.47 235 TYR A C 1
ATOM 1776 O O . TYR A 1 235 ? 50.703 58.573 22.559 1.00 15.06 235 TYR A O 1
ATOM 1785 N N . PHE A 1 236 ? 48.996 59.767 23.390 1.00 11.35 236 PHE A N 1
ATOM 1786 C CA . PHE A 1 236 ? 49.027 60.688 22.266 1.00 11.24 236 PHE A CA 1
ATOM 1787 C C . PHE A 1 236 ? 48.323 62.013 22.493 1.00 13.32 236 PHE A C 1
ATOM 1788 O O . PHE A 1 236 ? 47.583 62.183 23.468 1.00 15.29 236 PHE A O 1
ATOM 1796 N N . ALA A 1 237 ? 48.594 62.960 21.598 1.00 12.40 237 ALA A N 1
ATOM 1797 C CA . ALA A 1 237 ? 48.003 64.285 21.652 1.00 11.33 237 ALA A CA 1
ATOM 1798 C C . ALA A 1 237 ? 47.178 64.450 20.379 1.00 12.97 237 ALA A C 1
ATOM 1799 O O . ALA A 1 237 ? 47.729 64.563 19.282 1.00 11.60 237 ALA A O 1
ATOM 1801 N N . GLU A 1 238 ? 45.859 64.456 20.544 1.00 11.91 238 GLU A N 1
ATOM 1802 C CA . GLU A 1 238 ? 44.920 64.575 19.431 1.00 14.22 238 GLU A CA 1
ATOM 1803 C C . GLU A 1 238 ? 44.327 65.971 19.249 1.00 14.04 238 GLU A C 1
ATOM 1804 O O . GLU A 1 238 ? 44.084 66.681 20.217 1.00 14.31 238 GLU A O 1
ATOM 1810 N N . ALA A 1 239 ? 44.079 66.341 17.998 1.00 14.43 239 ALA A N 1
ATOM 1811 C CA . ALA A 1 239 ? 43.483 67.630 17.680 1.00 14.95 239 ALA A CA 1
ATOM 1812 C C . ALA A 1 239 ? 44.152 68.785 18.419 1.00 16.52 239 ALA A C 1
ATOM 1813 O O . ALA A 1 239 ? 43.492 69.587 19.081 1.00 16.05 239 ALA A O 1
ATOM 1815 N N . THR A 1 240 ? 45.472 68.855 18.310 1.00 16.13 240 THR A N 1
ATOM 1816 C CA . THR A 1 240 ? 46.230 69.917 18.953 1.00 18.42 240 THR A CA 1
ATOM 1817 C C . THR A 1 240 ? 46.125 71.189 18.118 1.00 18.93 240 THR A C 1
ATOM 1818 O O . THR A 1 240 ? 45.728 72.240 18.616 1.00 23.88 240 THR A O 1
ATOM 1822 N N . LEU A 1 241 ? 46.466 71.084 16.841 1.00 16.01 241 LEU A N 1
ATOM 1823 C CA . LEU A 1 241 ? 46.419 72.238 15.954 1.00 15.06 241 LEU A CA 1
ATOM 1824 C C . LEU A 1 241 ? 45.274 72.121 14.968 1.00 14.54 241 LEU A C 1
ATOM 1825 O O . LEU A 1 241 ? 44.604 71.092 14.905 1.00 15.50 241 LEU A O 1
ATOM 1830 N N . GLN A 1 242 ? 45.048 73.183 14.204 1.00 14.38 242 GLN A N 1
ATOM 1831 C CA . GLN A 1 242 ? 43.971 73.168 13.232 1.00 14.29 242 GLN A CA 1
ATOM 1832 C C . GLN A 1 242 ? 44.223 72.061 12.227 1.00 12.62 242 GLN A C 1
ATOM 1833 O O . GLN A 1 242 ? 45.362 71.764 11.869 1.00 12.74 242 GLN A O 1
ATOM 1839 N N . HIS A 1 243 ? 43.138 71.450 11.780 1.00 11.57 243 HIS A N 1
ATOM 1840 C CA . HIS A 1 243 ? 43.208 70.323 10.875 1.00 10.04 243 HIS A CA 1
ATOM 1841 C C . HIS A 1 243 ? 43.872 70.574 9.517 1.00 10.61 243 HIS A C 1
ATOM 1842 O O . HIS A 1 243 ? 44.362 69.636 8.893 1.00 12.96 243 HIS A O 1
ATOM 1849 N N . ASP A 1 244 ? 43.904 71.824 9.061 1.00 10.96 244 ASP A N 1
ATOM 1850 C CA . ASP A 1 244 ? 44.541 72.142 7.776 1.00 10.72 244 ASP A CA 1
ATOM 1851 C C . ASP A 1 244 ? 46.025 72.454 7.948 1.00 10.59 244 ASP A C 1
ATOM 1852 O O . ASP A 1 244 ? 46.784 72.466 6.977 1.00 12.02 244 ASP A O 1
ATOM 1857 N N . ASP A 1 245 ? 46.426 72.721 9.185 1.00 11.46 245 ASP A N 1
ATOM 1858 C CA . ASP A 1 245 ? 47.798 73.088 9.507 1.00 9.53 245 ASP A CA 1
ATOM 1859 C C . ASP A 1 245 ? 48.745 71.895 9.583 1.00 8.96 245 ASP A C 1
ATOM 1860 O O . ASP A 1 245 ? 49.309 71.609 10.631 1.00 10.41 245 ASP A O 1
ATOM 1865 N N . LEU A 1 246 ? 48.922 71.199 8.469 1.00 9.06 246 LEU A N 1
ATOM 1866 C CA . LEU A 1 246 ? 49.817 70.054 8.468 1.00 9.89 246 LEU A CA 1
ATOM 1867 C C . LEU A 1 246 ? 51.245 70.428 8.826 1.00 9.43 246 LEU A C 1
ATOM 1868 O O . LEU A 1 246 ? 51.892 69.724 9.599 1.00 11.79 246 LEU A O 1
ATOM 1873 N N . SER A 1 247 ? 51.743 71.531 8.270 1.00 9.40 247 SER A N 1
ATOM 1874 C CA . SER A 1 247 ? 53.106 71.944 8.574 1.00 10.45 247 SER A CA 1
ATOM 1875 C C . SER A 1 247 ? 53.264 72.217 10.068 1.00 10.47 247 SER A C 1
ATOM 1876 O O . SER A 1 247 ? 54.332 72.017 10.625 1.00 11.93 247 SER A O 1
ATOM 1879 N N . GLY A 1 248 ? 52.189 72.667 10.711 1.00 10.80 248 GLY A N 1
ATOM 1880 C CA . GLY A 1 248 ? 52.250 72.941 12.134 1.00 9.67 248 GLY A CA 1
ATOM 1881 C C . GLY A 1 248 ? 52.411 71.653 12.921 1.00 9.89 248 GLY A C 1
ATOM 1882 O O . GLY A 1 248 ? 53.141 71.599 13.906 1.00 11.01 248 GLY A O 1
ATOM 1883 N N . HIS A 1 249 ? 51.724 70.601 12.492 1.00 10.50 249 HIS A N 1
ATOM 1884 C CA . HIS A 1 249 ? 51.856 69.334 13.185 1.00 10.65 249 HIS A CA 1
ATOM 1885 C C . HIS A 1 249 ? 53.302 68.827 13.072 1.00 10.62 249 HIS A C 1
ATOM 1886 O O . HIS A 1 249 ? 53.851 68.270 14.020 1.00 12.06 249 HIS A O 1
ATOM 1893 N N . ALA A 1 250 ? 53.926 69.031 11.915 1.00 10.38 250 ALA A N 1
ATOM 1894 C CA . ALA A 1 250 ? 55.303 68.577 11.738 1.00 10.45 250 ALA A CA 1
ATOM 1895 C C . ALA A 1 250 ? 56.198 69.256 12.779 1.00 11.37 250 ALA A C 1
ATOM 1896 O O . ALA A 1 250 ? 57.133 68.644 13.303 1.00 12.70 250 ALA A O 1
ATOM 1898 N N . LYS A 1 251 ? 55.902 70.520 13.075 1.00 12.21 251 LYS A N 1
ATOM 1899 C CA . LYS A 1 251 ? 56.670 71.268 14.064 1.00 14.81 251 LYS A CA 1
ATOM 1900 C C . LYS A 1 251 ? 56.557 70.593 15.418 1.00 14.52 251 LYS A C 1
ATOM 1901 O O . LYS A 1 251 ? 57.556 70.416 16.119 1.00 16.81 251 LYS A O 1
ATOM 1907 N N . LEU A 1 252 ? 55.335 70.222 15.793 1.00 15.86 252 LEU A N 1
ATOM 1908 C CA . LEU A 1 252 ? 55.115 69.553 17.073 1.00 15.12 252 LEU A CA 1
ATOM 1909 C C . LEU A 1 252 ? 55.903 68.258 17.112 1.00 14.83 252 LEU A C 1
ATOM 1910 O O . LEU A 1 252 ? 56.492 67.907 18.132 1.00 15.73 252 LEU A O 1
ATOM 1915 N N . VAL A 1 253 ? 55.906 67.536 15.999 1.00 14.37 253 VAL A N 1
ATOM 1916 C CA . VAL A 1 253 ? 56.644 66.280 15.944 1.00 14.67 253 VAL A CA 1
ATOM 1917 C C . VA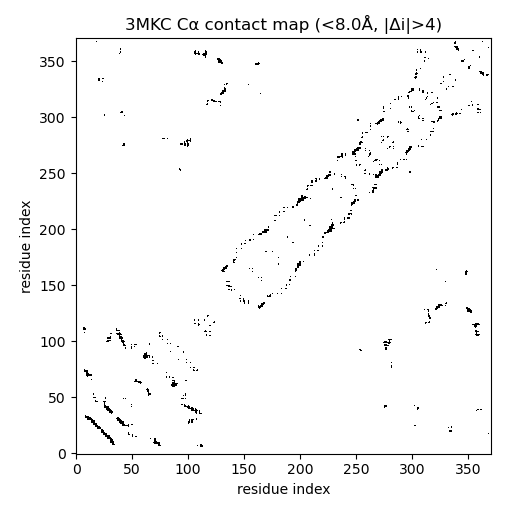L A 1 253 ? 58.134 66.530 16.114 1.00 14.96 253 VAL A C 1
ATOM 1918 O O . VAL A 1 253 ? 58.823 65.821 16.845 1.00 17.46 253 VAL A O 1
ATOM 1922 N N . GLU A 1 254 ? 58.623 67.550 15.432 1.00 14.45 254 GLU A N 1
ATOM 1923 C CA . GLU A 1 254 ? 60.036 67.890 15.482 1.00 15.35 254 GLU A CA 1
ATOM 1924 C C . GLU A 1 254 ? 60.479 68.479 16.811 1.00 15.01 254 GLU A C 1
ATOM 1925 O O . GLU A 1 254 ? 61.641 68.357 17.196 1.00 17.20 254 GLU A O 1
ATOM 1931 N N . ASN A 1 255 ? 59.554 69.098 17.529 1.00 15.00 255 ASN A N 1
ATOM 1932 C CA . ASN A 1 255 ? 59.929 69.761 18.772 1.00 15.30 255 ASN A CA 1
ATOM 1933 C C . ASN A 1 255 ? 59.378 69.224 20.096 1.00 16.63 255 ASN A C 1
ATOM 1934 O O . ASN A 1 255 ? 59.526 69.868 21.129 1.00 18.54 255 ASN A O 1
ATOM 1939 N N . THR A 1 256 ? 58.749 68.052 20.066 1.00 15.69 256 THR A N 1
ATOM 1940 C CA . THR A 1 256 ? 58.223 67.443 21.283 1.00 14.73 256 THR A CA 1
ATOM 1941 C C . THR A 1 256 ? 58.454 65.940 21.180 1.00 14.98 256 THR A C 1
ATOM 1942 O O . THR A 1 256 ? 58.829 65.442 20.118 1.00 14.80 256 THR A O 1
ATOM 1946 N N . ARG A 1 257 ? 58.228 65.221 22.277 1.00 15.17 257 ARG A N 1
ATOM 1947 C CA . ARG A 1 257 ? 58.391 63.771 22.282 1.00 14.84 257 ARG A CA 1
ATOM 1948 C C . ARG A 1 257 ? 57.038 63.066 22.437 1.00 13.89 257 ARG A C 1
ATOM 1949 O O . ARG A 1 257 ? 56.972 61.887 22.782 1.00 15.99 257 ARG A O 1
ATOM 1957 N N . SER A 1 258 ? 55.960 63.799 22.184 1.00 13.28 258 SER A N 1
ATOM 1958 C CA . SER A 1 258 ? 54.615 63.241 22.282 1.00 13.63 258 SER A CA 1
ATOM 1959 C C . SER A 1 258 ? 54.229 62.610 20.956 1.00 11.95 258 SER A C 1
ATOM 1960 O O . SER A 1 258 ? 54.825 62.921 19.921 1.00 12.60 258 SER A O 1
ATOM 1963 N N . ARG A 1 259 ? 53.245 61.716 20.986 1.00 12.94 259 ARG A N 1
ATOM 1964 C CA . ARG A 1 259 ? 52.742 61.149 19.741 1.00 12.13 259 ARG A CA 1
ATOM 1965 C C . ARG A 1 259 ? 51.779 62.221 19.248 1.00 12.99 259 ARG A C 1
ATOM 1966 O O . ARG A 1 259 ? 50.953 62.720 20.017 1.00 13.21 259 ARG A O 1
ATOM 1974 N N . ILE A 1 260 ? 51.895 62.599 17.983 1.00 11.43 260 ILE A N 1
ATOM 1975 C CA . ILE A 1 260 ? 51.009 63.612 17.419 1.00 10.65 260 ILE A CA 1
ATOM 1976 C C . ILE A 1 260 ? 50.062 62.921 16.452 1.00 8.70 260 ILE A C 1
ATOM 1977 O O . ILE A 1 260 ? 50.501 62.180 15.580 1.00 10.92 260 ILE A O 1
ATOM 1982 N N . CYS A 1 261 ? 48.762 63.137 16.630 1.00 10.35 261 CYS A N 1
ATOM 1983 C CA . CYS A 1 261 ? 47.768 62.523 15.757 1.00 9.73 261 CYS A CA 1
ATOM 1984 C C . CYS A 1 261 ? 47.289 63.525 14.727 1.00 9.22 261 CYS A C 1
ATOM 1985 O O . CYS A 1 261 ? 47.476 64.726 14.877 1.00 12.02 261 CYS A O 1
ATOM 1988 N N . GLY A 1 262 ? 46.639 63.011 13.693 1.00 10.70 262 GLY A N 1
ATOM 1989 C CA . GLY A 1 262 ? 46.082 63.876 12.675 1.00 10.22 262 GLY A CA 1
ATOM 1990 C C . GLY A 1 262 ? 45.106 63.108 11.804 1.00 11.16 262 GLY A C 1
ATOM 1991 O O . GLY A 1 262 ? 44.935 61.897 11.969 1.00 10.74 262 GLY A O 1
ATOM 1992 N N . ALA A 1 263 ? 44.432 63.834 10.913 1.00 10.71 263 ALA A N 1
ATOM 1993 C CA . ALA A 1 263 ? 43.508 63.249 9.939 1.00 10.47 263 ALA A CA 1
ATOM 1994 C C . ALA A 1 263 ? 42.112 62.835 10.401 1.00 10.70 263 ALA A C 1
ATOM 1995 O O . ALA A 1 263 ? 41.383 62.195 9.655 1.00 12.77 263 ALA A O 1
ATOM 1997 N N . GLU A 1 264 ? 41.739 63.204 11.618 1.00 12.49 264 GLU A N 1
ATOM 1998 C CA . GLU A 1 264 ? 40.418 62.860 12.131 1.00 12.93 264 GLU A CA 1
ATOM 1999 C C . GLU A 1 264 ? 39.291 63.202 11.157 1.00 11.87 264 GLU A C 1
ATOM 2000 O O . GLU A 1 264 ? 38.377 62.409 10.970 1.00 12.13 264 GLU A O 1
ATOM 2014 N N . SER A 1 266 ? 39.715 64.048 7.834 1.00 11.94 266 SER A N 1
ATOM 2015 C CA . SER A 1 266 ? 40.136 63.852 6.444 1.00 10.50 266 SER A CA 1
ATOM 2016 C C . SER A 1 266 ? 39.354 62.783 5.684 1.00 10.56 266 SER A C 1
ATOM 2017 O O . SER A 1 266 ? 38.569 62.035 6.267 1.00 12.22 266 SER A O 1
ATOM 2020 N N . THR A 1 267 ? 39.575 62.732 4.369 1.00 11.95 267 THR A N 1
ATOM 2021 C CA . THR A 1 267 ? 38.963 61.710 3.515 1.00 9.98 267 THR A CA 1
ATOM 2022 C C . THR A 1 267 ? 39.981 61.305 2.448 1.00 9.93 267 THR A C 1
ATOM 2023 O O . THR A 1 267 ? 40.755 62.137 1.963 1.00 11.65 267 THR A O 1
ATOM 2027 N N . THR A 1 268 ? 39.967 60.015 2.122 1.00 8.77 268 THR A N 1
ATOM 2028 C CA . THR A 1 268 ? 40.829 59.355 1.146 1.00 7.58 268 THR A CA 1
ATOM 2029 C C . THR A 1 268 ? 42.259 59.146 1.596 1.00 7.53 268 THR A C 1
ATOM 2030 O O . THR A 1 268 ? 42.745 59.792 2.525 1.00 10.48 268 THR A O 1
ATOM 2034 N N . ARG A 1 269 ? 42.921 58.221 0.918 1.00 9.33 269 ARG A N 1
ATOM 2035 C CA . ARG A 1 269 ? 44.303 57.892 1.217 1.00 8.18 269 ARG A CA 1
ATOM 2036 C C . ARG A 1 269 ? 45.195 59.019 0.728 1.00 7.65 269 ARG A C 1
ATOM 2037 O O . ARG A 1 269 ? 46.361 59.099 1.097 1.00 10.69 269 ARG A O 1
ATOM 2045 N N . PHE A 1 270 ? 44.643 59.891 -0.109 1.00 8.59 270 PHE A N 1
ATOM 2046 C CA . PHE A 1 270 ? 45.431 61.001 -0.642 1.00 8.82 270 PHE A CA 1
ATOM 2047 C C . PHE A 1 270 ? 45.701 62.040 0.437 1.00 10.69 270 PHE A C 1
ATOM 2048 O O . PHE A 1 270 ? 46.804 62.593 0.527 1.00 11.08 270 PHE A O 1
ATOM 2056 N N . GLU A 1 271 ? 44.689 62.324 1.249 1.00 9.52 271 GLU A N 1
ATOM 2057 C CA . GLU A 1 271 ? 44.874 63.281 2.328 1.00 9.20 271 GLU A CA 1
ATOM 2058 C C . GLU A 1 271 ? 45.715 62.597 3.389 1.00 8.58 271 GLU A C 1
ATOM 2059 O O . GLU A 1 271 ? 46.584 63.219 3.985 1.00 9.85 271 GLU A O 1
ATOM 2065 N N . ALA A 1 272 ? 45.459 61.313 3.617 1.00 8.35 272 ALA A N 1
ATOM 2066 C CA . ALA A 1 272 ? 46.229 60.580 4.615 1.00 9.02 272 ALA A CA 1
ATOM 2067 C C . ALA A 1 272 ? 47.724 60.593 4.283 1.00 9.97 272 ALA A C 1
ATOM 2068 O O . ALA A 1 272 ? 48.556 60.769 5.163 1.00 10.55 272 ALA A O 1
ATOM 2070 N N . GLU A 1 273 ? 48.060 60.402 3.012 1.00 8.19 273 GLU A N 1
ATOM 2071 C CA . GLU A 1 273 ? 49.459 60.392 2.616 1.00 10.76 273 GLU A CA 1
ATOM 2072 C C . GLU A 1 273 ? 50.113 61.730 2.946 1.00 10.26 273 GLU A C 1
ATOM 2073 O O . GLU A 1 273 ? 51.256 61.766 3.395 1.00 11.13 273 GLU A O 1
ATOM 2079 N N . GLU A 1 274 ? 49.387 62.828 2.733 1.00 11.05 274 GLU A N 1
ATOM 2080 C CA . GLU A 1 274 ? 49.943 64.147 3.019 1.00 10.95 274 GLU A CA 1
ATOM 2081 C C . GLU A 1 274 ? 50.146 64.297 4.532 1.00 11.65 274 GLU A C 1
ATOM 2082 O O . GLU A 1 274 ? 51.116 64.905 4.981 1.00 12.24 274 GLU A O 1
ATOM 2088 N N . TRP A 1 275 ? 49.233 63.745 5.324 1.00 10.24 275 TRP A N 1
ATOM 2089 C CA . TRP A 1 275 ? 49.407 63.822 6.771 1.00 8.54 275 TRP A CA 1
ATOM 2090 C C . TRP A 1 275 ? 50.673 63.075 7.170 1.00 7.62 275 TRP A C 1
ATOM 2091 O O . TRP A 1 275 ? 51.394 63.489 8.070 1.00 10.01 275 TRP A O 1
ATOM 2102 N N . ILE A 1 276 ? 50.942 61.963 6.500 1.00 7.94 276 ILE A N 1
ATOM 2103 C CA . ILE A 1 276 ? 52.130 61.183 6.823 1.00 7.90 276 ILE A CA 1
ATOM 2104 C C . ILE A 1 276 ? 53.435 61.895 6.460 1.00 8.11 276 ILE A C 1
ATOM 2105 O O . ILE A 1 276 ? 54.308 62.083 7.308 1.00 10.96 276 ILE A O 1
ATOM 2110 N N . THR A 1 277 ? 53.564 62.290 5.199 1.00 11.94 277 THR A N 1
ATOM 2111 C CA . THR A 1 277 ? 54.802 62.922 4.745 1.00 13.38 277 THR A CA 1
ATOM 2112 C C . THR A 1 277 ? 54.996 64.387 5.109 1.00 13.06 277 THR A C 1
ATOM 2113 O O . THR A 1 277 ? 56.110 64.798 5.424 1.00 15.71 277 THR A O 1
ATOM 2117 N N . LYS A 1 278 ? 53.931 65.181 5.064 1.00 12.67 278 LYS A N 1
ATOM 2118 C CA . LYS A 1 278 ? 54.048 66.603 5.383 1.00 11.75 278 LYS A CA 1
ATOM 2119 C C . LYS A 1 278 ? 53.762 66.869 6.855 1.00 12.06 278 LYS A C 1
ATOM 2120 O O . LYS A 1 278 ? 54.438 67.677 7.497 1.00 12.35 278 LYS A O 1
ATOM 2126 N N . GLY A 1 279 ? 52.749 66.189 7.382 1.00 11.87 279 GLY A N 1
ATOM 2127 C CA . GLY A 1 279 ? 52.401 66.366 8.778 1.00 10.53 279 GLY A CA 1
ATOM 2128 C C . GLY A 1 279 ? 53.356 65.617 9.685 1.00 9.70 279 GLY A C 1
ATOM 2129 O O . GLY A 1 279 ? 53.523 65.980 10.845 1.00 12.31 279 GLY A O 1
ATOM 2130 N N . LYS A 1 280 ? 53.984 64.568 9.156 1.00 9.90 280 LYS A N 1
ATOM 2131 C CA . LYS A 1 280 ? 54.932 63.776 9.934 1.00 10.80 280 LYS A CA 1
ATOM 2132 C C . LYS A 1 280 ? 54.286 63.173 11.181 1.00 10.54 280 LYS A C 1
ATOM 2133 O O . LYS A 1 280 ? 54.990 62.775 12.120 1.00 12.31 280 LYS A O 1
ATOM 2139 N N . VAL A 1 281 ? 52.956 63.098 11.197 1.00 9.66 281 VAL A N 1
ATOM 2140 C CA . VAL A 1 281 ? 52.259 62.567 12.367 1.00 10.36 281 VAL A CA 1
ATOM 2141 C C . VAL A 1 281 ? 52.562 61.103 12.689 1.00 9.57 281 VAL A C 1
ATOM 2142 O O . VAL A 1 281 ? 52.928 60.327 11.810 1.00 10.88 281 VAL A O 1
ATOM 2146 N N . HIS A 1 282 ? 52.435 60.747 13.966 1.00 9.08 282 HIS A N 1
ATOM 2147 C CA . HIS A 1 282 ? 52.698 59.380 14.416 1.00 8.92 282 HIS A CA 1
ATOM 2148 C C . HIS A 1 282 ? 51.491 58.493 14.250 1.00 7.44 282 HIS A C 1
ATOM 2149 O O . HIS A 1 282 ? 51.616 57.277 14.230 1.00 10.53 282 HIS A O 1
ATOM 2156 N N . LEU A 1 283 ? 50.320 59.105 14.158 1.00 9.50 283 LEU A N 1
ATOM 2157 C CA . LEU A 1 283 ? 49.097 58.326 14.102 1.00 8.49 283 LEU A CA 1
ATOM 2158 C C . LEU A 1 283 ? 48.004 59.016 13.295 1.00 8.95 283 LEU A C 1
ATOM 2159 O O . LEU A 1 283 ? 47.814 60.225 13.405 1.00 12.72 283 LEU A O 1
ATOM 2164 N N . LEU A 1 284 ? 47.292 58.228 12.493 1.00 9.13 284 LEU A N 1
ATOM 2165 C CA . LEU A 1 284 ? 46.202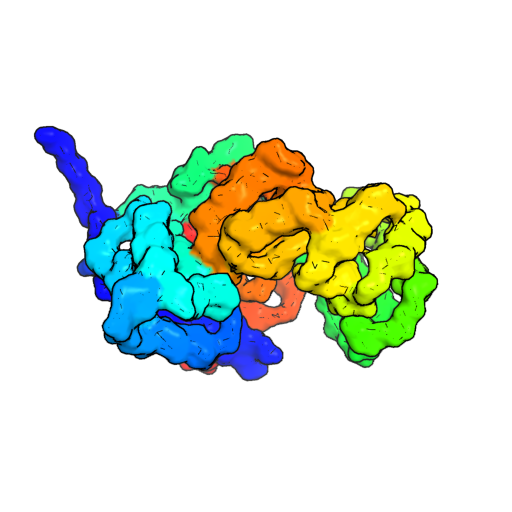 58.725 11.659 1.00 8.62 284 LEU A CA 1
ATOM 2166 C C . LEU A 1 284 ? 44.861 58.287 12.236 1.00 8.20 284 LEU A C 1
ATOM 2167 O O . LEU A 1 284 ? 44.715 57.155 12.692 1.00 10.11 284 LEU A O 1
ATOM 2172 N N . GLN A 1 285 ? 43.874 59.176 12.175 1.00 9.63 285 GLN A N 1
ATOM 2173 C CA . GLN A 1 285 ? 42.558 58.877 12.715 1.00 10.35 285 GLN A CA 1
ATOM 2174 C C . GLN A 1 285 ? 41.426 58.905 11.685 1.00 11.58 285 GLN A C 1
ATOM 2175 O O . GLN A 1 285 ? 40.265 59.144 12.037 1.00 12.88 285 GLN A O 1
ATOM 2181 N N . SER A 1 286 ? 41.767 58.658 10.420 1.00 11.22 286 SER A N 1
ATOM 2182 C CA . SER A 1 286 ? 40.773 58.630 9.347 1.00 9.91 286 SER A CA 1
ATOM 2183 C C . SER A 1 286 ? 39.584 57.776 9.796 1.00 11.24 286 SER A C 1
ATOM 2184 O O . SER A 1 286 ? 39.757 56.662 10.284 1.00 11.78 286 SER A O 1
ATOM 2187 N N . ASP A 1 287 ? 38.380 58.303 9.603 1.00 11.74 287 ASP A N 1
ATOM 2188 C CA . ASP A 1 287 ? 37.140 57.648 10.045 1.00 11.85 287 ASP A CA 1
ATOM 2189 C C . ASP A 1 287 ? 36.508 56.651 9.072 1.00 11.01 287 ASP A C 1
ATOM 2190 O O . ASP A 1 287 ? 36.449 56.892 7.874 1.00 12.14 287 ASP A O 1
ATOM 2195 N N . TYR A 1 288 ? 36.015 55.539 9.616 1.00 12.04 288 TYR A N 1
ATOM 2196 C CA . TYR A 1 288 ? 35.366 54.490 8.833 1.00 12.24 288 TYR A CA 1
ATOM 2197 C C . TYR A 1 288 ? 34.266 55.029 7.938 1.00 13.38 288 TYR A C 1
ATOM 2198 O O . TYR A 1 288 ? 34.177 54.686 6.758 1.00 14.01 288 TYR A O 1
ATOM 2207 N N . ASN A 1 289 ? 33.412 55.863 8.517 1.00 14.29 289 ASN A N 1
ATOM 2208 C CA . ASN A 1 289 ? 32.270 56.393 7.791 1.00 14.56 289 ASN A CA 1
ATOM 2209 C C . ASN A 1 289 ? 32.496 57.738 7.119 1.00 14.71 289 ASN A C 1
ATOM 2210 O O . ASN A 1 289 ? 31.536 58.416 6.737 1.00 13.22 289 ASN A O 1
ATOM 2215 N N . ARG A 1 290 ? 33.762 58.118 6.963 1.00 11.90 290 ARG A N 1
ATOM 2216 C CA . ARG A 1 290 ? 34.094 59.384 6.326 1.00 12.09 290 ARG A CA 1
ATOM 2217 C C . ARG A 1 290 ? 35.112 59.254 5.197 1.00 12.39 290 ARG A C 1
ATOM 2218 O O . ARG A 1 290 ? 34.894 59.741 4.086 1.00 13.35 290 ARG A O 1
ATOM 2226 N N . CYS A 1 291 ? 36.224 58.586 5.497 1.00 12.64 291 CYS A N 1
ATOM 2227 C CA . CYS A 1 291 ? 37.345 58.490 4.564 1.00 11.77 291 CYS A CA 1
ATOM 2228 C C . CYS A 1 291 ? 37.329 57.553 3.379 1.00 10.90 291 CYS A C 1
ATOM 2229 O O . CYS A 1 291 ? 38.248 57.603 2.567 1.00 12.52 291 CYS A O 1
ATOM 2232 N N . GLY A 1 292 ? 36.310 56.706 3.264 1.00 9.63 292 GLY A N 1
ATOM 2233 C CA . GLY A 1 292 ? 36.272 55.774 2.152 1.00 8.80 292 GLY A CA 1
ATOM 2234 C C . GLY A 1 292 ? 36.009 54.351 2.624 1.00 9.40 292 GLY A C 1
ATOM 2235 O O . GLY A 1 292 ? 36.197 53.405 1.873 1.00 12.02 292 GLY A O 1
ATOM 2236 N N . GLY A 1 293 ? 35.601 54.203 3.883 1.00 10.36 293 GLY A N 1
ATOM 2237 C CA . GLY A 1 293 ? 35.282 52.883 4.417 1.00 10.74 293 GLY A CA 1
ATOM 2238 C C . GLY A 1 293 ? 36.453 51.979 4.752 1.00 10.86 293 GLY A C 1
ATOM 2239 O O . GLY A 1 293 ? 37.600 52.430 4.814 1.00 11.86 293 GLY A O 1
ATOM 2240 N N . LEU A 1 294 ? 36.158 50.697 4.969 1.00 10.69 294 LEU A N 1
ATOM 2241 C CA . LEU A 1 294 ? 37.183 49.716 5.301 1.00 10.11 294 LEU A CA 1
ATOM 2242 C C . LEU A 1 294 ? 38.176 49.532 4.151 1.00 10.91 294 LEU A C 1
ATOM 2243 O O . LEU A 1 294 ? 39.369 49.321 4.375 1.00 12.92 294 LEU A O 1
ATOM 2248 N N . THR A 1 295 ? 37.699 49.635 2.917 1.00 11.09 295 THR A N 1
ATOM 2249 C CA . THR A 1 295 ? 38.599 49.462 1.785 1.00 11.35 295 THR A CA 1
ATOM 2250 C C . THR A 1 295 ? 39.680 50.537 1.778 1.00 10.79 295 THR A C 1
ATOM 2251 O O . THR A 1 295 ? 40.860 50.241 1.598 1.00 11.63 295 THR A O 1
ATOM 2255 N N . GLU A 1 296 ? 39.286 51.785 1.983 1.00 10.29 296 GLU A N 1
ATOM 2256 C CA . GLU A 1 296 ? 40.277 52.854 1.980 1.00 9.83 296 GLU A CA 1
ATOM 2257 C C . GLU A 1 296 ? 41.125 52.772 3.251 1.00 10.46 296 GLU A C 1
ATOM 2258 O O . GLU A 1 296 ? 42.318 53.073 3.233 1.00 10.87 296 GLU A O 1
ATOM 2264 N N . LEU A 1 297 ? 40.518 52.351 4.358 1.00 10.57 297 LEU A N 1
ATOM 2265 C CA . LEU A 1 297 ? 41.272 52.233 5.603 1.00 11.32 297 LEU A CA 1
ATOM 2266 C C . LEU A 1 297 ? 42.361 51.169 5.476 1.00 11.28 297 LEU A C 1
ATOM 2267 O O . LEU A 1 297 ? 43.417 51.262 6.114 1.00 11.75 297 LEU A O 1
ATOM 2272 N N . ARG A 1 298 ? 42.113 50.159 4.651 1.00 11.62 298 ARG A N 1
ATOM 2273 C CA . ARG A 1 298 ? 43.116 49.121 4.448 1.00 12.74 298 ARG A CA 1
ATOM 2274 C C . ARG A 1 298 ? 44.294 49.706 3.668 1.00 12.21 298 ARG A C 1
ATOM 2275 O O . ARG A 1 298 ? 45.450 49.462 4.004 1.00 11.94 298 ARG A O 1
ATOM 2283 N N . ARG A 1 299 ? 44.005 50.470 2.615 1.00 11.49 299 ARG A N 1
ATOM 2284 C CA . ARG A 1 299 ? 45.095 51.065 1.842 1.00 9.32 299 ARG A CA 1
ATOM 2285 C C . ARG A 1 299 ? 45.860 52.051 2.702 1.00 9.31 299 ARG A C 1
ATOM 2286 O O . ARG A 1 299 ? 47.090 52.102 2.673 1.00 10.82 299 ARG A O 1
ATOM 2294 N N . ILE A 1 300 ? 45.115 52.830 3.475 1.00 9.54 300 ILE A N 1
ATOM 2295 C CA . ILE A 1 300 ? 45.704 53.821 4.354 1.00 9.15 300 ILE A CA 1
ATOM 2296 C C . ILE A 1 300 ? 46.600 53.178 5.407 1.00 9.95 300 ILE A C 1
ATOM 2297 O O . ILE A 1 300 ? 47.691 53.668 5.6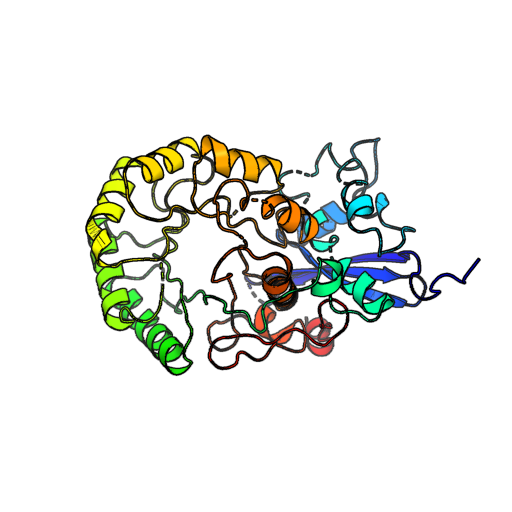91 1.00 10.09 300 ILE A O 1
ATOM 2302 N N . THR A 1 301 ? 46.146 52.070 5.982 1.00 9.70 301 THR A N 1
ATOM 2303 C CA . THR A 1 301 ? 46.928 51.423 7.020 1.00 8.56 301 THR A CA 1
ATOM 2304 C C . THR A 1 301 ? 48.194 50.736 6.516 1.00 9.33 301 THR A C 1
ATOM 2305 O O . THR A 1 301 ? 49.230 50.778 7.175 1.00 9.75 301 THR A O 1
ATOM 2309 N N . GLU A 1 302 ? 48.118 50.103 5.351 1.00 9.83 302 GLU A N 1
ATOM 2310 C CA . GLU A 1 302 ? 49.288 49.419 4.817 1.00 10.46 302 GLU A CA 1
ATOM 2311 C C . GLU A 1 302 ? 50.335 50.460 4.466 1.00 9.95 302 GLU A C 1
ATOM 2312 O O . GLU A 1 302 ? 51.523 50.218 4.629 1.00 11.77 302 GLU A O 1
ATOM 2326 N N . ALA A 1 304 ? 50.547 53.353 5.982 1.00 11.20 304 ALA A N 1
ATOM 2327 C CA . ALA A 1 304 ? 50.970 53.844 7.285 1.00 8.74 304 ALA A CA 1
ATOM 2328 C C . ALA A 1 304 ? 52.034 52.926 7.881 1.00 9.82 304 ALA A C 1
ATOM 2329 O O . ALA A 1 304 ? 53.078 53.384 8.328 1.00 7.82 304 ALA A O 1
ATOM 2331 N N . THR A 1 305 ? 51.767 51.626 7.878 1.00 8.23 305 THR A N 1
ATOM 2332 C CA . THR A 1 305 ? 52.727 50.676 8.428 1.00 10.47 305 THR A CA 1
ATOM 2333 C C . THR A 1 305 ? 54.102 50.834 7.774 1.00 10.26 305 THR A C 1
ATOM 2334 O O . THR A 1 305 ? 55.132 50.822 8.452 1.00 10.22 305 THR A O 1
ATOM 2338 N N . ALA A 1 306 ? 54.114 51.001 6.457 1.00 10.43 306 ALA A N 1
ATOM 2339 C CA . ALA A 1 306 ? 55.376 51.149 5.736 1.00 11.74 306 ALA A CA 1
ATOM 2340 C C . ALA A 1 306 ? 56.107 52.419 6.173 1.00 12.18 306 ALA A C 1
ATOM 2341 O O . ALA A 1 306 ? 57.328 52.498 6.084 1.00 16.65 306 ALA A O 1
ATOM 2343 N N . ASN A 1 307 ? 55.355 53.408 6.640 1.00 10.78 307 ASN A N 1
ATOM 2344 C CA . ASN A 1 307 ? 55.936 54.682 7.072 1.00 9.78 307 ASN A CA 1
ATOM 2345 C C . ASN A 1 307 ? 56.023 54.827 8.596 1.00 10.26 307 ASN A C 1
ATOM 2346 O O . ASN A 1 307 ? 56.211 55.934 9.107 1.00 11.75 307 ASN A O 1
ATOM 2351 N N . ASN A 1 308 ? 55.883 53.712 9.314 1.00 9.34 308 ASN A N 1
ATOM 2352 C CA . ASN A 1 308 ? 55.959 53.721 10.780 1.00 10.46 308 ASN A CA 1
ATOM 2353 C C . ASN A 1 308 ? 54.921 54.629 11.429 1.00 11.22 308 ASN A C 1
ATOM 2354 O O . ASN A 1 308 ? 55.202 55.331 12.404 1.00 13.12 308 ASN A O 1
ATOM 2359 N N . VAL A 1 309 ? 53.712 54.587 10.888 1.00 10.02 309 VAL A N 1
ATOM 2360 C CA . VAL A 1 309 ? 52.606 55.387 11.387 1.00 8.27 309 VAL A CA 1
ATOM 2361 C C . VAL A 1 309 ? 51.469 54.469 11.825 1.00 7.94 309 VAL A C 1
ATOM 2362 O O . VAL A 1 309 ? 51.058 53.584 11.081 1.00 10.55 309 VAL A O 1
ATOM 2366 N N . GLN A 1 310 ? 50.970 54.688 13.036 1.00 9.21 310 GLN A N 1
ATOM 2367 C CA . GLN A 1 310 ? 49.869 53.887 13.559 1.00 7.35 310 GLN A CA 1
ATOM 2368 C C . GLN A 1 310 ? 48.549 54.426 13.055 1.00 9.31 310 GLN A C 1
ATOM 2369 O O . GLN A 1 310 ? 48.442 55.603 12.716 1.00 10.56 310 GLN A O 1
ATOM 2375 N N . VAL A 1 311 ? 47.540 53.562 13.010 1.00 9.87 311 VAL A N 1
ATOM 2376 C CA . VAL A 1 311 ? 46.218 53.995 12.600 1.00 9.46 311 VAL A CA 1
ATOM 2377 C C . VAL A 1 311 ? 45.208 53.522 13.633 1.00 11.73 311 VAL A C 1
ATOM 2378 O O . VAL A 1 311 ? 45.167 52.346 13.982 1.00 12.90 311 VAL A O 1
ATOM 2390 N N . PRO A 1 313 ? 41.423 54.408 13.657 1.00 11.95 313 PRO A N 1
ATOM 2391 C CA . PRO A 1 313 ? 40.310 55.125 13.037 1.00 12.21 313 PRO A CA 1
ATOM 2392 C C . PRO A 1 313 ? 39.341 55.773 14.006 1.00 13.04 313 PRO A C 1
ATOM 2393 O O . PRO A 1 313 ? 38.927 55.158 14.992 1.00 13.47 313 PRO A O 1
ATOM 2397 N N . HIS A 1 314 ? 38.989 57.021 13.721 1.00 12.54 314 HIS A N 1
ATOM 2398 C CA . HIS A 1 314 ? 38.040 57.740 14.557 1.00 15.98 314 HIS A CA 1
ATOM 2399 C C . HIS A 1 314 ? 36.753 56.927 14.516 1.00 17.56 314 HIS A C 1
ATOM 2400 O O . HIS A 1 314 ? 36.341 56.451 13.454 1.00 16.88 314 HIS A O 1
ATOM 2407 N N . ASN A 1 315 ? 36.123 56.760 15.675 1.00 19.23 315 ASN A N 1
ATOM 2408 C CA . ASN A 1 315 ? 34.895 55.991 15.756 1.00 20.45 315 ASN A CA 1
ATOM 2409 C C . ASN A 1 315 ? 33.942 56.578 16.789 1.00 21.45 315 ASN A C 1
ATOM 2410 O O . ASN A 1 315 ? 34.138 56.417 17.995 1.00 21.34 315 ASN A O 1
ATOM 2415 N N . TRP A 1 316 ? 32.924 57.276 16.296 1.00 21.22 316 TRP A N 1
ATOM 2416 C CA . TRP A 1 316 ? 31.913 57.879 17.150 1.00 22.72 316 TRP A CA 1
ATOM 2417 C C . TRP A 1 316 ? 30.589 57.997 16.402 1.00 20.89 316 TRP A C 1
ATOM 2418 O O . TRP A 1 316 ? 30.159 59.091 16.039 1.00 21.10 316 TRP A O 1
ATOM 2429 N N . LYS A 1 317 ? 29.963 56.851 16.155 1.00 20.52 317 LYS A N 1
ATOM 2430 C CA . LYS A 1 317 ? 28.677 56.795 15.470 1.00 20.00 317 LYS A CA 1
ATOM 2431 C C . LYS A 1 317 ? 27.797 55.794 16.209 1.00 17.93 317 LYS A C 1
ATOM 2432 O O . LYS A 1 317 ? 27.608 55.917 17.415 1.00 16.99 317 LYS A O 1
ATOM 2438 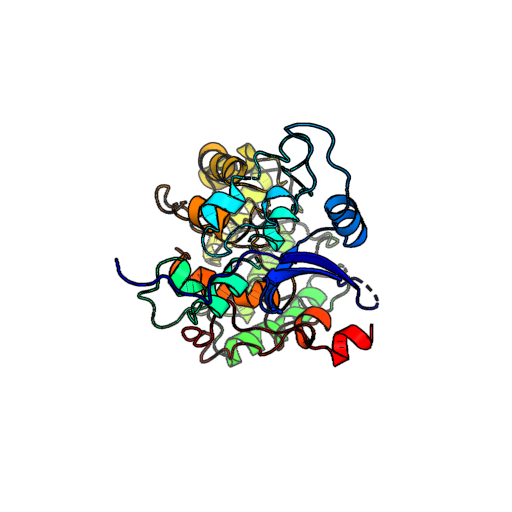N N . THR A 1 318 ? 27.281 54.800 15.492 1.00 17.67 318 THR A N 1
ATOM 2439 C CA . THR A 1 318 ? 26.418 53.800 16.118 1.00 17.22 318 THR A CA 1
ATOM 2440 C C . THR A 1 318 ? 27.070 52.430 16.185 1.00 18.20 318 THR A C 1
ATOM 2441 O O . THR A 1 318 ? 28.273 52.292 15.963 1.00 17.23 318 THR A O 1
ATOM 2445 N N . GLY A 1 319 ? 26.266 51.416 16.494 1.00 17.60 319 GLY A N 1
ATOM 2446 C CA . GLY A 1 319 ? 26.785 50.066 16.588 1.00 17.28 319 GLY A CA 1
ATOM 2447 C C . GLY A 1 319 ? 27.270 49.530 15.255 1.00 16.96 319 GLY A C 1
ATOM 2448 O O . GLY A 1 319 ? 28.022 48.558 15.205 1.00 17.10 319 GLY A O 1
ATOM 2449 N N . ILE A 1 320 ? 26.840 50.159 14.165 1.00 16.06 320 ILE A N 1
ATOM 2450 C CA . ILE A 1 320 ? 27.253 49.714 12.841 1.00 16.08 320 ILE A CA 1
ATOM 2451 C C . ILE A 1 320 ? 28.753 49.938 12.641 1.00 17.16 320 ILE A C 1
ATOM 2452 O O . ILE A 1 320 ? 29.472 49.052 12.178 1.00 15.84 320 ILE A O 1
ATOM 2457 N N . THR A 1 321 ? 29.221 51.128 12.994 1.00 17.16 321 THR A N 1
ATOM 2458 C CA . THR A 1 321 ? 30.636 51.442 12.853 1.00 18.29 321 THR A CA 1
ATOM 2459 C C . THR A 1 321 ? 31.463 50.715 13.918 1.00 19.68 321 THR A C 1
ATOM 2460 O O . THR A 1 321 ? 32.589 50.290 13.651 1.00 20.07 321 THR A O 1
ATOM 2464 N N . SER A 1 322 ? 30.912 50.558 15.120 1.00 20.45 322 SER A N 1
ATOM 2465 C CA . SER A 1 322 ? 31.644 49.851 16.170 1.00 20.27 322 SER A CA 1
ATOM 2466 C C . SER A 1 322 ? 31.942 48.420 15.725 1.00 19.71 322 SER A C 1
ATOM 2467 O O . SER A 1 322 ? 32.996 47.870 16.047 1.00 19.03 322 SER A O 1
ATOM 2470 N N . ALA A 1 323 ? 31.017 47.817 14.981 1.00 17.27 323 ALA A N 1
ATOM 2471 C CA . ALA A 1 323 ? 31.214 46.460 14.497 1.00 17.92 323 ALA A CA 1
ATOM 2472 C C . ALA A 1 323 ? 32.339 46.442 13.464 1.00 17.36 323 ALA A C 1
ATOM 2473 O O . ALA A 1 323 ? 33.224 45.578 13.501 1.00 18.28 323 ALA A O 1
ATOM 2475 N N . ALA A 1 324 ? 32.300 47.396 12.540 1.00 15.97 324 ALA A N 1
ATOM 2476 C CA . ALA A 1 324 ? 33.323 47.478 11.507 1.00 16.05 324 ALA A CA 1
ATOM 2477 C C . ALA A 1 324 ? 34.685 47.682 12.158 1.00 14.38 324 ALA A C 1
ATOM 2478 O O . ALA A 1 324 ? 35.682 47.117 11.706 1.00 17.21 324 ALA A O 1
ATOM 2480 N N . ALA A 1 325 ? 34.709 48.471 13.228 1.00 12.88 325 ALA A N 1
ATOM 2481 C CA . ALA A 1 325 ? 35.945 48.778 13.951 1.00 13.27 325 ALA A CA 1
ATOM 2482 C C . ALA A 1 325 ? 36.608 47.528 14.527 1.00 13.41 325 ALA A C 1
ATOM 2483 O O . ALA A 1 325 ? 37.831 47.399 14.513 1.00 12.87 325 ALA A O 1
ATOM 2485 N N . ILE A 1 326 ? 35.806 46.605 15.046 1.00 13.33 326 ILE A N 1
ATOM 2486 C CA . ILE A 1 326 ? 36.381 45.384 15.595 1.00 13.19 326 ILE A CA 1
ATOM 2487 C C . ILE A 1 326 ? 36.958 44.534 14.464 1.00 12.53 326 ILE A C 1
ATOM 2488 O O . ILE A 1 326 ? 38.044 43.967 14.586 1.00 14.77 326 ILE A O 1
ATOM 2493 N N . HIS A 1 327 ? 36.233 44.446 13.354 1.00 12.98 327 HIS A N 1
ATOM 2494 C CA . HIS A 1 327 ? 36.708 43.655 12.230 1.00 12.41 327 HIS A CA 1
ATOM 2495 C C . HIS A 1 327 ? 37.964 44.301 11.678 1.00 12.12 327 HIS A C 1
ATOM 2496 O O . HIS A 1 327 ? 38.902 43.613 11.274 1.00 12.91 327 HIS A O 1
ATOM 2503 N N . TYR A 1 328 ? 37.973 45.629 11.673 1.00 10.83 328 TYR A N 1
ATOM 2504 C CA . TYR A 1 328 ? 39.131 46.391 11.209 1.00 11.08 328 TYR A CA 1
ATOM 2505 C C . TYR A 1 328 ? 40.366 46.068 12.057 1.00 11.02 328 TYR A C 1
ATOM 2506 O O . TYR A 1 328 ? 41.422 45.701 11.534 1.00 11.56 328 TYR A O 1
ATOM 2515 N N . GLN A 1 329 ? 40.230 46.184 13.375 1.00 12.05 329 GLN A N 1
ATOM 2516 C CA . GLN A 1 329 ? 41.372 45.937 14.249 1.00 11.46 329 GLN A CA 1
ATOM 2517 C C . GLN A 1 329 ? 41.928 44.526 14.135 1.00 11.73 329 GLN A C 1
ATOM 2518 O O . GLN A 1 329 ? 43.129 44.319 14.268 1.00 13.93 329 GLN A O 1
ATOM 2524 N N . PHE A 1 330 ? 41.065 43.549 13.887 1.00 12.23 330 PHE A N 1
ATOM 2525 C CA . PHE A 1 330 ? 41.540 42.178 13.756 1.00 12.70 330 PHE A CA 1
ATOM 2526 C C . PHE A 1 330 ? 42.344 41.914 12.486 1.00 12.18 330 PHE A C 1
ATOM 2527 O O . PHE A 1 330 ? 43.427 41.328 12.538 1.00 12.93 330 PHE A O 1
ATOM 2535 N N . ALA A 1 331 ? 41.828 42.367 11.349 1.00 11.92 331 ALA A N 1
ATOM 2536 C CA . ALA A 1 331 ? 42.489 42.095 10.076 1.00 12.22 331 ALA A CA 1
ATOM 2537 C C . ALA A 1 331 ? 43.396 43.184 9.516 1.00 11.73 331 ALA A C 1
ATOM 2538 O O . ALA A 1 331 ? 44.338 42.883 8.785 1.00 14.13 331 ALA A O 1
ATOM 2540 N N . VAL A 1 332 ? 43.107 44.432 9.856 1.00 13.12 332 VAL A N 1
ATOM 2541 C CA . VAL A 1 332 ? 43.852 45.570 9.316 1.00 12.60 332 VAL A CA 1
ATOM 2542 C C . VAL A 1 332 ? 44.687 46.360 10.313 1.00 12.87 332 VAL A C 1
ATOM 2543 O O . VAL A 1 332 ? 45.805 46.773 9.996 1.00 13.67 332 VAL A O 1
ATOM 2547 N N . GLY A 1 333 ? 44.136 46.581 11.505 1.00 14.54 333 GLY A N 1
ATOM 2548 C CA . GLY A 1 333 ? 44.822 47.348 12.535 1.00 12.21 333 GLY A CA 1
ATOM 2549 C C . GLY A 1 333 ? 46.303 47.080 12.709 1.00 12.63 333 GLY A C 1
ATOM 2550 O O . GLY A 1 333 ? 46.745 45.929 12.700 1.00 14.67 333 GLY A O 1
ATOM 2551 N N . ASN A 1 334 ? 47.077 48.150 12.871 1.00 12.38 334 ASN A N 1
ATOM 2552 C CA . ASN A 1 334 ? 48.516 48.025 13.052 1.00 12.04 334 ASN A CA 1
ATOM 2553 C C . ASN A 1 334 ? 48.964 48.634 14.375 1.00 12.41 334 ASN A C 1
ATOM 2554 O O . ASN A 1 334 ? 50.163 48.792 14.613 1.00 12.28 334 ASN A O 1
ATOM 2559 N N . ALA A 1 335 ? 47.999 48.959 15.234 1.00 12.52 335 ALA A N 1
ATOM 2560 C CA . ALA A 1 335 ? 48.298 49.569 16.527 1.00 11.45 335 ALA A CA 1
ATOM 2561 C C . ALA A 1 335 ? 47.767 48.755 17.703 1.00 11.38 335 ALA A C 1
ATOM 2562 O O . ALA A 1 335 ? 46.923 47.881 17.530 1.00 12.04 335 ALA A O 1
ATOM 2564 N N . PRO A 1 336 ? 48.256 49.041 18.924 1.00 13.32 336 PRO A N 1
ATOM 2565 C CA . PRO A 1 336 ? 47.819 48.318 20.127 1.00 13.29 336 PRO A CA 1
ATOM 2566 C C . PRO A 1 336 ? 46.349 48.516 20.474 1.00 14.44 336 PRO A C 1
ATOM 2567 O O . PRO A 1 336 ? 45.730 47.652 21.098 1.00 13.85 336 PRO A O 1
ATOM 2571 N N . TYR A 1 337 ? 45.800 49.664 20.094 1.00 13.18 337 TYR A N 1
ATOM 2572 C CA . TYR A 1 337 ? 44.409 49.978 20.391 1.00 13.97 337 TYR A CA 1
ATOM 2573 C C . TYR A 1 337 ? 43.715 50.584 19.175 1.00 14.57 337 TYR A C 1
ATOM 2574 O O . TYR A 1 337 ? 44.346 50.837 18.146 1.00 14.06 337 TYR A O 1
ATOM 2583 N N . PHE A 1 338 ? 42.408 50.800 19.319 1.00 15.00 338 PHE A N 1
ATOM 2584 C CA . PHE A 1 338 ? 41.572 51.417 18.294 1.00 15.00 338 PHE A CA 1
ATOM 2585 C C . PHE A 1 338 ? 40.417 52.078 19.048 1.00 16.57 338 PHE A C 1
ATOM 2586 O O . PHE A 1 338 ? 40.043 51.614 20.131 1.00 16.36 338 PHE A O 1
ATOM 2594 N N . GLU A 1 339 ? 39.866 53.164 18.510 1.00 16.36 339 GLU A N 1
ATOM 2595 C CA . GLU A 1 339 ? 38.793 53.853 19.219 1.00 17.05 339 GLU A CA 1
ATOM 2596 C C . GLU A 1 339 ? 37.483 53.096 19.217 1.00 18.54 339 GLU A C 1
ATOM 2597 O O . GLU A 1 339 ? 37.032 52.602 18.183 1.00 17.45 339 GLU A O 1
ATOM 2603 N N . TYR A 1 340 ? 36.876 53.024 20.395 1.00 18.86 340 TYR A N 1
ATOM 2604 C CA . TYR A 1 340 ? 35.613 52.338 20.559 1.00 21.60 340 TYR A CA 1
ATOM 2605 C C . TYR A 1 340 ? 34.781 53.073 21.603 1.00 22.83 340 TYR A C 1
ATOM 2606 O O . TYR A 1 340 ? 35.306 53.552 22.606 1.00 25.42 340 TYR A O 1
ATOM 2615 N N . VAL A 1 341 ? 33.486 53.184 21.348 1.00 25.35 341 VAL A N 1
ATOM 2616 C CA . VAL A 1 341 ? 32.584 53.826 22.287 1.00 25.51 341 VAL A CA 1
ATOM 2617 C C . VAL A 1 341 ? 31.740 52.681 22.829 1.00 24.97 341 VAL A C 1
ATOM 2618 O O . VAL A 1 341 ? 31.071 51.974 22.076 1.00 24.95 341 VAL A O 1
ATOM 2622 N N . HIS A 1 342 ? 31.812 52.472 24.136 1.00 24.69 342 HIS A N 1
ATOM 2623 C CA . HIS A 1 342 ? 31.081 51.388 24.768 1.00 24.81 342 HIS A CA 1
ATOM 2624 C C . HIS A 1 342 ? 29.809 51.903 25.436 1.00 25.08 342 HIS A C 1
ATOM 2625 O O . HIS A 1 342 ? 29.791 53.004 25.982 1.00 23.31 342 HIS A O 1
ATOM 2632 N N . PRO A 1 343 ? 28.725 51.107 25.390 1.00 25.48 343 PRO A N 1
ATOM 2633 C CA . PRO A 1 343 ? 27.423 51.448 25.976 1.00 26.27 343 PRO A CA 1
ATOM 2634 C C . PRO A 1 343 ? 27.436 51.754 27.473 1.00 25.89 343 PRO A C 1
ATOM 2635 O O . PRO A 1 343 ? 26.687 52.610 27.939 1.00 26.51 343 PRO A O 1
ATOM 2639 N N . GLU A 1 344 ? 28.275 51.056 28.228 1.00 26.40 344 GLU A N 1
ATOM 2640 C CA . GLU A 1 344 ? 28.349 51.287 29.669 1.00 28.27 344 GLU A CA 1
ATOM 2641 C C . GLU A 1 344 ? 29.328 52.407 30.009 1.00 29.38 344 GLU A C 1
ATOM 2642 O O . GLU A 1 344 ? 29.550 52.716 31.184 1.00 28.73 344 GLU A O 1
ATOM 2648 N N . PHE A 1 345 ? 29.908 53.013 28.976 1.00 29.53 345 PHE A N 1
ATOM 2649 C CA . PHE A 1 345 ? 30.873 54.095 29.162 1.00 30.07 345 PHE A CA 1
ATOM 2650 C C . PHE A 1 345 ? 30.541 55.302 28.298 1.00 30.89 345 PHE A C 1
ATOM 2651 O O . PHE A 1 345 ? 31.438 56.013 27.840 1.00 32.21 345 PHE A O 1
ATOM 2659 N N . CYS A 1 346 ? 29.255 55.529 28.067 1.00 31.62 346 CYS A N 1
ATOM 2660 C CA . CYS A 1 346 ? 28.832 56.658 27.255 1.00 31.97 346 CYS A CA 1
ATOM 2661 C C . CYS A 1 346 ? 27.320 56.787 27.249 1.00 32.27 346 CYS A C 1
ATOM 2662 O O . CYS A 1 346 ? 26.600 55.877 27.657 1.00 32.62 346 CYS A O 1
ATOM 2665 N N . ASP A 1 347 ? 26.847 57.934 26.784 1.00 31.67 347 ASP A N 1
ATOM 2666 C CA . ASP A 1 347 ? 25.421 58.179 26.678 1.00 32.10 347 ASP A CA 1
ATOM 2667 C C . ASP A 1 347 ? 25.131 58.359 25.198 1.00 31.07 347 ASP A C 1
ATOM 2668 O O . ASP A 1 347 ? 25.878 59.037 24.490 1.00 33.64 347 ASP A O 1
ATOM 2673 N N . GLY A 1 348 ? 24.057 57.741 24.733 1.00 29.92 348 GLY A N 1
ATOM 2674 C CA . GLY A 1 348 ? 23.697 57.841 23.333 1.00 27.94 348 GLY A CA 1
ATOM 2675 C C . GLY A 1 348 ? 22.737 56.733 22.965 1.00 27.38 348 GLY A C 1
ATOM 2676 O O . GLY A 1 348 ? 23.152 55.607 22.686 1.00 25.28 348 GLY A O 1
ATOM 2677 N N . GLU A 1 349 ? 21.449 57.056 22.974 1.00 28.15 349 GLU A N 1
ATOM 2678 C CA . GLU A 1 349 ? 20.403 56.095 22.646 1.00 28.20 349 GLU A CA 1
ATOM 2679 C C . GLU A 1 349 ? 20.658 55.423 21.300 1.00 26.67 349 GLU A C 1
ATOM 2680 O O . GLU A 1 349 ? 20.524 54.211 21.162 1.00 25.33 349 GLU A O 1
ATOM 2686 N N . LEU A 1 350 ? 21.024 56.225 20.306 1.00 24.86 350 LEU A N 1
ATOM 2687 C CA . LEU A 1 350 ? 21.279 55.715 18.965 1.00 24.06 350 LEU A CA 1
ATOM 2688 C C . LEU A 1 350 ? 22.396 54.671 18.971 1.00 23.64 350 LEU A C 1
ATOM 2689 O O . LEU A 1 350 ? 22.256 53.589 18.396 1.00 24.52 350 LEU A O 1
ATOM 2694 N N . ARG A 1 351 ? 23.504 55.004 19.622 1.00 22.87 351 ARG A N 1
ATOM 2695 C CA . ARG A 1 351 ? 24.639 54.094 19.713 1.00 24.80 351 ARG A CA 1
ATOM 2696 C C . ARG A 1 351 ? 24.244 52.819 20.454 1.00 25.50 351 ARG A C 1
ATOM 2697 O O . ARG A 1 351 ? 24.741 51.732 20.158 1.00 26.38 351 ARG A O 1
ATOM 2705 N N . LYS A 1 352 ? 23.346 52.962 21.419 1.00 26.05 352 LYS A N 1
ATOM 2706 C CA . LYS A 1 352 ? 22.901 51.826 22.218 1.00 26.79 352 LYS A CA 1
ATOM 2707 C C . LYS A 1 352 ? 21.845 50.908 21.597 1.00 26.27 352 LYS A C 1
ATOM 2708 O O . LYS A 1 352 ? 21.945 49.685 21.715 1.00 26.45 352 LYS A O 1
ATOM 2714 N N . TYR A 1 353 ? 20.849 51.482 20.927 1.00 25.57 353 TYR A N 1
ATOM 2715 C CA . TYR A 1 353 ? 19.757 50.677 20.373 1.00 25.98 353 TYR A CA 1
ATOM 2716 C C . TYR A 1 353 ? 19.619 50.438 18.865 1.00 25.71 353 TYR A C 1
ATOM 2717 O O . TYR A 1 353 ? 18.893 49.527 18.470 1.00 26.81 353 TYR A O 1
ATOM 2726 N N . LEU A 1 354 ? 20.286 51.220 18.019 1.00 24.47 354 LEU A N 1
ATOM 2727 C CA . LEU A 1 354 ? 20.105 51.044 16.573 1.00 22.68 354 LEU A CA 1
ATOM 2728 C C . LEU A 1 354 ? 20.332 49.649 16.002 1.00 21.45 354 LEU A C 1
ATOM 2729 O O . LEU A 1 354 ? 19.495 49.147 15.250 1.00 20.61 354 LEU A O 1
ATOM 2734 N N . VAL A 1 355 ? 21.461 49.025 16.326 1.00 22.44 355 VAL A N 1
ATOM 2735 C CA . VAL A 1 355 ? 21.725 47.683 15.819 1.00 23.19 355 VAL A CA 1
ATOM 2736 C C . VAL A 1 355 ? 22.008 46.698 16.937 1.00 23.63 355 VAL A C 1
ATOM 2737 O O . VAL A 1 355 ? 22.319 47.089 18.066 1.00 24.09 355 VAL A O 1
ATOM 2741 N N . THR A 1 356 ? 21.901 45.417 16.604 1.00 22.72 356 THR A N 1
ATOM 2742 C CA . THR A 1 356 ? 22.115 44.338 17.561 1.00 23.09 356 THR A CA 1
ATOM 2743 C C . THR A 1 356 ? 22.800 43.179 16.849 1.00 21.48 356 THR A C 1
ATOM 2744 O O . THR A 1 356 ? 22.622 42.987 15.649 1.00 21.61 356 THR A O 1
ATOM 2748 N N . PRO A 1 357 ? 23.599 42.387 17.578 1.00 22.39 357 PRO A N 1
ATOM 2749 C CA . PRO A 1 357 ? 23.901 42.510 19.006 1.00 22.03 357 PRO A CA 1
ATOM 2750 C C . PRO A 1 357 ? 25.111 43.402 19.257 1.00 23.35 357 PRO A C 1
ATOM 2751 O O . PRO A 1 357 ? 25.723 43.906 18.319 1.00 24.63 357 PRO A O 1
ATOM 2755 N N . GLU A 1 358 ? 25.443 43.585 20.531 1.00 23.32 358 GLU A N 1
ATOM 2756 C CA . GLU A 1 358 ? 26.586 44.388 20.956 1.00 24.29 358 GLU A CA 1
ATOM 2757 C C . GLU A 1 358 ? 27.684 43.403 21.347 1.00 24.08 358 GLU A C 1
ATOM 2758 O O . GLU A 1 358 ? 27.430 42.452 22.092 1.00 23.68 358 GLU A O 1
ATOM 2764 N N . ALA A 1 359 ? 28.896 43.619 20.846 1.00 23.28 359 ALA A N 1
ATOM 2765 C CA . ALA A 1 359 ? 30.005 42.725 21.160 1.00 22.89 359 ALA A CA 1
ATOM 2766 C C . ALA A 1 359 ? 30.346 42.802 22.643 1.00 22.10 359 ALA A C 1
ATOM 2767 O O . ALA A 1 359 ? 30.403 43.885 23.223 1.00 20.82 359 ALA A O 1
ATOM 2769 N N . GLU A 1 360 ? 30.584 41.648 23.253 1.00 22.41 360 GLU A N 1
ATOM 2770 C CA . GLU A 1 360 ? 30.912 41.609 24.670 1.00 24.69 360 GLU A CA 1
ATOM 2771 C C . GLU A 1 360 ? 32.381 41.913 24.935 1.00 24.29 360 GLU A C 1
ATOM 2772 O O . GLU A 1 360 ? 33.276 41.239 24.423 1.00 24.07 360 GLU A O 1
ATOM 2778 N N . LEU A 1 361 ? 32.619 42.947 25.732 1.00 25.01 361 LEU A N 1
ATOM 2779 C CA . LEU A 1 361 ? 33.976 43.344 26.082 1.00 26.17 361 LEU A CA 1
ATOM 2780 C C . LEU A 1 361 ? 34.385 42.500 27.284 1.00 26.51 361 LEU A C 1
ATOM 2781 O O . LEU A 1 361 ? 33.810 42.629 28.367 1.00 28.16 361 LEU A O 1
ATOM 2786 N N . VAL A 1 362 ? 35.364 41.626 27.085 1.00 26.25 362 VAL A N 1
ATOM 2787 C CA . VAL A 1 362 ? 35.833 40.744 28.149 1.00 27.40 362 VAL A CA 1
ATOM 2788 C C . VAL A 1 362 ? 37.270 41.054 28.551 1.00 27.24 362 VAL A C 1
ATOM 2789 O O . VAL A 1 362 ? 38.182 40.979 27.727 1.00 26.59 362 VAL A O 1
ATOM 2793 N N . ASP A 1 363 ? 37.464 41.394 29.822 1.00 28.32 363 ASP A N 1
ATOM 2794 C CA . ASP A 1 363 ? 38.790 41.717 30.336 1.00 28.40 363 ASP A CA 1
ATOM 2795 C C . ASP A 1 363 ? 39.396 42.833 29.486 1.00 27.49 363 ASP A C 1
ATOM 2796 O O . ASP A 1 363 ? 40.592 42.832 29.193 1.00 28.07 363 ASP A O 1
ATOM 2801 N N . GLY A 1 364 ? 38.547 43.780 29.091 1.00 26.51 364 GLY A N 1
ATOM 2802 C CA . GLY A 1 364 ? 38.989 44.904 28.283 1.00 25.30 364 GLY A CA 1
ATOM 2803 C C . GLY A 1 364 ? 39.321 44.569 26.840 1.00 24.20 364 GLY A C 1
ATOM 2804 O O . GLY A 1 364 ? 39.983 45.353 26.161 1.00 23.94 364 GLY A O 1
ATOM 2805 N N . GLY A 1 365 ? 38.860 43.419 26.358 1.00 22.68 365 GLY A N 1
ATOM 2806 C CA . GLY A 1 365 ? 39.158 43.036 24.990 1.00 19.68 365 GLY A CA 1
ATOM 2807 C C . GLY A 1 365 ? 38.046 42.284 24.288 1.00 20.74 365 GLY A C 1
ATOM 2808 O O . GLY A 1 365 ? 37.156 41.722 24.933 1.00 20.35 365 GLY A O 1
ATOM 2809 N N . PHE A 1 366 ? 38.103 42.270 22.960 1.00 19.17 366 PHE A N 1
ATOM 2810 C CA . PHE A 1 366 ? 37.104 41.586 22.149 1.00 18.72 366 PHE A CA 1
ATOM 2811 C C . PHE A 1 366 ? 37.658 40.323 21.512 1.00 18.08 366 PHE A C 1
ATOM 2812 O O . PHE A 1 366 ? 38.816 40.276 21.111 1.00 17.86 366 PHE A O 1
ATOM 2820 N N . ALA A 1 367 ? 36.818 39.297 21.426 1.00 18.73 367 ALA A N 1
ATOM 2821 C CA . ALA A 1 367 ? 37.207 38.036 20.813 1.00 18.91 367 ALA A CA 1
ATOM 2822 C C . ALA A 1 367 ? 36.910 38.153 19.326 1.00 17.67 367 ALA A C 1
ATOM 2823 O O . ALA A 1 367 ? 36.230 39.083 18.897 1.00 16.99 367 ALA A O 1
ATOM 2825 N N . LYS A 1 368 ? 37.412 37.208 18.542 1.00 18.72 368 LYS A N 1
ATOM 2826 C CA . LYS A 1 368 ? 37.178 37.229 17.102 1.00 19.09 368 LYS A CA 1
ATOM 2827 C C . LYS A 1 368 ? 35.698 37.108 16.769 1.00 19.85 368 LYS A C 1
ATOM 2828 O O . LYS A 1 368 ? 34.997 36.271 17.332 1.00 18.56 368 LYS A O 1
ATOM 2834 N N . PRO A 1 369 ? 35.191 37.963 15.866 1.00 20.15 369 PRO A N 1
ATOM 2835 C CA . PRO A 1 369 ? 33.773 37.882 15.506 1.00 19.97 369 PRO A CA 1
ATOM 2836 C C . PRO A 1 369 ? 33.474 36.502 14.926 1.00 20.45 369 PRO A C 1
ATOM 2837 O O . PRO A 1 369 ? 34.313 35.921 14.244 1.00 20.99 369 PRO A O 1
ATOM 2841 N N . THR A 1 370 ? 32.286 35.974 15.203 1.00 22.36 370 THR A N 1
ATOM 2842 C CA . THR A 1 370 ? 31.916 34.652 14.711 1.00 23.20 370 THR A CA 1
ATOM 2843 C C . THR A 1 370 ? 30.745 34.655 13.734 1.00 23.16 370 THR A C 1
ATOM 2844 O O . THR A 1 370 ? 30.372 33.604 13.204 1.00 24.45 370 THR A O 1
ATOM 2848 N N . ALA A 1 371 ? 30.162 35.824 13.495 1.00 21.99 371 ALA A N 1
ATOM 2849 C CA . ALA A 1 371 ? 29.032 35.917 12.582 1.00 21.52 371 ALA A CA 1
ATOM 2850 C C . ALA A 1 371 ? 29.464 36.379 11.196 1.00 21.22 371 ALA A C 1
ATOM 2851 O O . ALA A 1 371 ? 30.510 37.015 11.042 1.00 20.92 371 ALA A O 1
ATOM 2853 N N . PRO A 1 372 ? 28.671 36.045 10.167 1.00 19.55 372 PRO A N 1
ATOM 2854 C CA . PRO A 1 372 ? 28.983 36.442 8.791 1.00 20.23 372 PRO A CA 1
ATOM 2855 C C . PRO A 1 372 ? 28.930 37.963 8.685 1.00 19.54 372 PRO A C 1
ATOM 2856 O O . PRO A 1 372 ? 28.241 38.616 9.467 1.00 18.08 372 PRO A O 1
ATOM 2860 N N . GLY A 1 373 ? 29.648 38.522 7.714 1.00 19.90 373 GLY A N 1
ATOM 2861 C CA . GLY A 1 373 ? 29.651 39.964 7.547 1.00 18.70 373 GLY A CA 1
ATOM 2862 C C . GLY A 1 373 ? 30.059 40.724 8.795 1.00 17.78 373 GLY A C 1
ATOM 2863 O O . GLY A 1 373 ? 30.999 40.338 9.490 1.00 17.28 373 GLY A O 1
ATOM 2864 N N . LEU A 1 374 ? 29.350 41.812 9.084 1.00 17.74 374 LEU A N 1
ATOM 2865 C CA . LEU A 1 374 ? 29.657 42.626 10.253 1.00 17.91 374 LEU A CA 1
ATOM 2866 C C . LEU A 1 374 ? 28.979 42.127 11.519 1.00 18.41 374 LEU A C 1
ATOM 2867 O O . LEU A 1 374 ? 29.203 42.660 12.605 1.00 18.48 374 LEU A O 1
ATOM 2872 N N . GLY A 1 375 ? 28.144 41.105 11.374 1.00 19.91 375 GLY A N 1
ATOM 2873 C CA . GLY A 1 375 ? 27.466 40.539 12.527 1.00 21.21 375 GLY A CA 1
ATOM 2874 C C . GLY A 1 375 ? 26.518 41.483 13.231 1.00 21.01 375 GLY A C 1
ATOM 2875 O O . GLY A 1 375 ? 26.547 41.612 14.455 1.00 22.36 375 GLY A O 1
ATOM 2876 N N . ILE A 1 376 ? 25.668 42.150 12.463 1.00 20.96 376 ILE A N 1
ATOM 2877 C CA . ILE A 1 376 ? 24.710 43.072 13.049 1.00 21.42 376 ILE A CA 1
ATOM 2878 C C . ILE A 1 376 ? 23.430 43.134 12.241 1.00 20.67 376 ILE A C 1
ATOM 2879 O O . ILE A 1 376 ? 23.387 42.723 11.076 1.00 21.16 376 ILE A O 1
ATOM 2884 N N . ASP A 1 377 ? 22.386 43.655 12.874 1.00 20.96 377 ASP A N 1
ATOM 2885 C CA . ASP A 1 377 ? 21.108 43.819 12.208 1.00 23.05 377 ASP A CA 1
ATOM 2886 C C . ASP A 1 377 ? 20.364 44.980 12.847 1.00 22.30 377 ASP A C 1
ATOM 2887 O O . ASP A 1 377 ? 20.583 45.315 14.017 1.00 21.61 377 ASP A O 1
ATOM 2892 N N . LEU A 1 378 ? 19.488 45.600 12.068 1.00 22.74 378 LEU A N 1
ATOM 2893 C CA . LEU A 1 378 ? 18.716 46.734 12.548 1.00 23.82 378 LEU A CA 1
ATOM 2894 C C . LEU A 1 378 ? 17.668 46.332 13.565 1.00 25.00 378 LEU A C 1
ATOM 2895 O O . LEU A 1 378 ? 17.026 45.288 13.435 1.00 24.38 378 LEU A O 1
ATOM 2900 N N . ASN A 1 379 ? 17.504 47.175 14.576 1.00 25.30 379 ASN A N 1
ATOM 2901 C CA . ASN A 1 379 ? 16.504 46.961 15.606 1.00 26.92 379 ASN A CA 1
ATOM 2902 C C . ASN A 1 379 ? 15.247 47.675 15.095 1.00 27.11 379 ASN A C 1
ATOM 2903 O O . ASN A 1 379 ? 15.070 48.875 15.313 1.00 26.79 379 ASN A O 1
ATOM 2908 N N . GLN A 1 380 ? 14.381 46.931 14.414 1.00 28.45 380 GLN A N 1
ATOM 2909 C CA . GLN A 1 380 ? 13.169 47.501 13.830 1.00 30.26 380 GLN A CA 1
ATOM 2910 C C . GLN A 1 380 ? 12.242 48.243 14.793 1.00 30.05 380 GLN A C 1
ATOM 2911 O O . GLN A 1 380 ? 11.743 49.317 14.458 1.00 30.44 380 GLN A O 1
ATOM 2917 N N . GLU A 1 381 ? 11.998 47.681 15.975 1.00 30.95 381 GLU A N 1
ATOM 2918 C CA . GLU A 1 381 ? 11.125 48.347 16.941 1.00 30.89 381 GLU A CA 1
ATOM 2919 C C . GLU A 1 381 ? 11.644 49.750 17.235 1.00 30.87 381 GLU A C 1
ATOM 2920 O O . GLU A 1 381 ? 10.872 50.700 17.365 1.00 30.81 381 GLU A O 1
ATOM 2926 N N . PHE A 1 382 ? 12.961 49.875 17.341 1.00 30.21 382 PHE A N 1
ATOM 2927 C CA . PHE A 1 382 ? 13.565 51.163 17.628 1.00 28.68 382 PHE A CA 1
ATOM 2928 C C . PHE A 1 382 ? 13.372 52.144 16.476 1.00 29.02 382 PHE A C 1
ATOM 2929 O O . PHE A 1 382 ? 12.976 53.287 16.690 1.00 29.53 382 PHE A O 1
ATOM 2937 N N . LEU A 1 383 ? 13.670 51.700 15.260 1.00 29.98 383 LEU A N 1
ATOM 2938 C CA . LEU A 1 383 ? 13.514 52.548 14.085 1.00 30.67 383 LEU A CA 1
ATOM 2939 C C . LEU A 1 383 ? 12.075 53.007 13.939 1.00 32.41 383 LEU A C 1
ATOM 2940 O O . LEU A 1 383 ? 11.799 54.202 13.855 1.00 33.12 383 LEU A O 1
ATOM 2945 N N . ALA A 1 384 ? 11.161 52.042 13.910 1.00 33.55 384 ALA A N 1
ATOM 2946 C CA . ALA A 1 384 ? 9.744 52.332 13.764 1.00 34.01 384 ALA A CA 1
ATOM 2947 C C . ALA A 1 384 ? 9.266 53.330 14.809 1.00 34.49 384 ALA A C 1
ATOM 2948 O O . ALA A 1 384 ? 8.357 54.115 14.547 1.00 36.11 384 ALA A O 1
ATOM 2950 N N . SER A 1 385 ? 9.880 53.306 15.991 1.00 33.50 385 SER A N 1
ATOM 2951 C CA . SER A 1 385 ? 9.489 54.224 17.056 1.00 32.13 385 SER A CA 1
ATOM 2952 C C . SER A 1 385 ? 9.996 55.623 16.746 1.00 32.33 385 SER A C 1
ATOM 2953 O O . SER A 1 385 ? 9.791 56.556 17.525 1.00 31.98 385 SER A O 1
ATOM 2956 N N . LEU A 1 386 ? 10.668 55.755 15.607 1.00 32.03 386 LEU A N 1
ATOM 2957 C CA . LEU A 1 386 ? 11.213 57.035 15.172 1.00 32.21 386 LEU A CA 1
ATOM 2958 C C . LEU A 1 386 ? 12.415 57.429 16.023 1.00 33.86 386 LEU A C 1
ATOM 2959 O O . LEU A 1 386 ? 13.519 57.588 15.454 1.00 35.88 386 LEU A O 1
#

Solvent-accessible surface area: 15960 Å² total

CATH classification: 3.30.390.10 (+1 more: 3.20.20.120)

Nearest PDB structures (foldseek):
  4h1z-assembly1_A  TM=8.478E-01  e=1.755E-24  Sinorhizobium meliloti 1021
  4h1z-assembly1_F  TM=8.451E-01  e=2.812E-24  Sinorhizobium meliloti 1021
  3n4e-assembly1_A  TM=8.511E-01  e=8.123E-24  Paracoccus denitrificans PD1222
  4dwd-assembly1_A  TM=8.391E-01  e=4.779E-24  Paracoccus denitrificans PD1222
  2nql-assembly1_A  TM=8.471E-01  e=1.854E-23  Agrobacterium fabrum str. C58

Radius of gyration: 20.9 Å; Cα contacts (8 Å, |Δi|>4): 785; chains: 1; bounding box: 50×55×56 Å